Protein AF-A0AA40HH35-F1 (afdb_monomer)

Organism: Cnephaeus nilssonii (NCBI:txid3371016)

Sequence (218 aa):
MNNSLEYLAYPVIVSNHRQSTDFRKKLDFGHYISHKNRIQIVKPAVDTKPPVAHTNHILKLGKLQGEQKRINKIEYENKQLCQKIANAHRGPAKVDCWNEYFSKSLNRETRNRDLVRITMENQGILKRLDDRKPNYDRRLSEMDWQARGDSGMFLRVHRVCLCSEQSQIQDVISEIQQSIFSPKMNRLLTTEQRQEKALGFLSRLESPDMPTWLNAQS

Solvent-accessible surface area (backbone atoms only — not comparable to full-atom values): 13698 Å² total; per-residue (Å²): 135,89,77,88,78,78,77,81,77,72,81,80,83,69,83,59,86,84,70,73,50,71,67,57,54,54,52,53,48,52,51,51,52,52,51,51,52,47,60,72,68,55,75,71,95,63,88,80,69,78,77,85,82,55,61,70,77,76,46,56,60,70,57,55,52,50,50,50,54,53,50,54,50,51,52,51,52,49,53,55,49,52,51,52,51,52,48,60,71,70,42,79,88,75,77,71,84,75,68,80,72,73,80,83,55,89,61,52,62,60,52,50,53,51,52,53,51,53,50,54,52,51,52,53,50,51,50,56,56,68,72,51,71,74,95,59,62,65,67,59,50,54,48,52,61,60,71,67,52,95,88,58,88,72,51,63,66,53,50,58,49,52,54,52,48,53,50,50,49,52,50,50,51,51,51,50,48,48,65,69,58,32,71,70,51,59,50,51,57,55,51,49,57,51,48,53,52,50,51,58,51,50,62,66,73,70,56,95,77,76,82,92,79,85,89,78,89,134

Foldseek 3Di:
DDDDPPPPPDDPPDPPPPDDDVVNVVVVVVVVVVVVVCVVPDDDPDPPDDPDDDPCVVDVPVVVVVVVVVVVVVVVVVVVVVVVVVCCVPDDPPDVVPPPPPPPDVCPVVVVVVVVVVVVVVVVVVVVVVPDDDPDDPVVVVVVVVVVDDDPPPCVVVVVV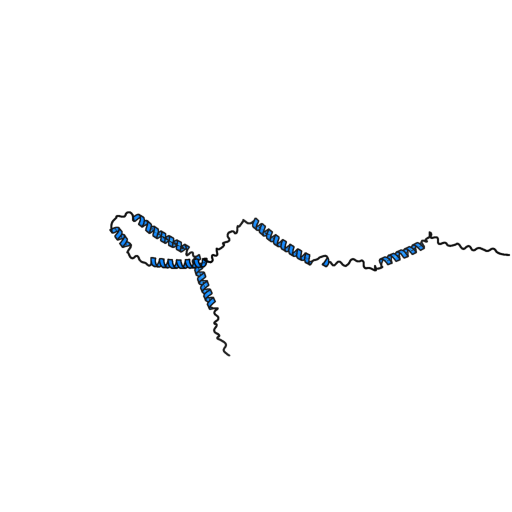VVVVVVVVVVVVVVVVCVVPPVVVVVVVVVVVVVVVVVVVVVVVPDPDDDPDDDDDD

pLDDT: mean 70.51, std 17.3, range [40.94, 98.38]

Structure (mmCIF, N/CA/C/O backbone):
data_AF-A0AA40HH35-F1
#
_entry.id   AF-A0AA40HH35-F1
#
loop_
_atom_site.group_PDB
_atom_site.id
_atom_site.type_symbol
_atom_site.label_atom_id
_atom_site.label_alt_id
_atom_site.label_comp_id
_atom_site.label_asym_id
_atom_site.label_entity_id
_atom_site.label_seq_id
_atom_site.pdbx_PDB_ins_code
_atom_site.Cartn_x
_atom_site.Cartn_y
_atom_site.Cartn_z
_atom_site.occupancy
_atom_site.B_iso_or_equiv
_atom_site.auth_seq_id
_atom_site.auth_comp_id
_atom_site.auth_asym_id
_atom_site.auth_atom_id
_atom_site.pdbx_PDB_model_num
ATOM 1 N N . MET A 1 1 ? -84.893 -13.821 117.272 1.00 45.31 1 MET A N 1
ATOM 2 C CA . MET A 1 1 ? -83.731 -14.647 116.894 1.00 45.31 1 MET A CA 1
ATOM 3 C C . MET A 1 1 ? -83.696 -14.735 115.379 1.00 45.31 1 MET A C 1
ATOM 5 O O . MET A 1 1 ? -84.696 -15.168 114.828 1.00 45.31 1 MET A O 1
ATOM 9 N N . ASN A 1 2 ? -82.555 -14.355 114.786 1.00 48.22 2 ASN A N 1
ATOM 10 C CA . ASN A 1 2 ? -82.003 -14.885 113.524 1.00 48.22 2 ASN A CA 1
ATOM 11 C C . ASN A 1 2 ? -82.726 -14.438 112.230 1.00 48.22 2 ASN A C 1
ATOM 13 O O . ASN A 1 2 ? -83.932 -14.579 112.131 1.00 48.22 2 ASN A O 1
ATOM 17 N N . ASN A 1 3 ? -82.122 -13.937 111.150 1.00 50.91 3 ASN A N 1
ATOM 18 C CA . ASN A 1 3 ? -80.745 -13.681 110.719 1.00 50.91 3 ASN A CA 1
ATOM 19 C C . ASN A 1 3 ? -80.866 -12.667 109.556 1.00 50.91 3 ASN A C 1
ATOM 21 O O . ASN A 1 3 ? -81.438 -13.028 108.527 1.00 50.91 3 ASN A O 1
ATOM 25 N N . SER A 1 4 ? -80.362 -11.429 109.662 1.00 51.34 4 SER A N 1
ATOM 26 C CA . SER A 1 4 ? -80.225 -10.569 108.473 1.00 51.34 4 SER A CA 1
ATOM 27 C C . SER A 1 4 ? -78.929 -10.954 107.766 1.00 51.34 4 SER A C 1
ATOM 29 O O . SER A 1 4 ? -77.850 -10.476 108.107 1.00 51.34 4 SER A O 1
ATOM 31 N N . LEU A 1 5 ? -79.032 -11.905 106.842 1.00 59.59 5 LEU A N 1
ATOM 32 C CA . LEU A 1 5 ? -77.920 -12.337 106.007 1.00 59.59 5 LEU A CA 1
ATOM 33 C C . LEU A 1 5 ? -77.575 -11.181 105.057 1.00 59.59 5 LEU A C 1
ATOM 35 O O . LEU A 1 5 ? -78.213 -10.992 104.024 1.00 59.59 5 LEU A O 1
ATOM 39 N N . GLU A 1 6 ? -76.627 -10.350 105.479 1.00 56.06 6 GLU A N 1
ATOM 40 C CA . GLU A 1 6 ? -76.135 -9.199 104.733 1.00 56.06 6 GLU A CA 1
ATOM 41 C C . GLU A 1 6 ? -75.356 -9.726 103.520 1.00 56.06 6 GLU A C 1
ATOM 43 O O . GLU A 1 6 ? -74.215 -10.179 103.611 1.00 56.06 6 GLU A O 1
ATOM 48 N N . TYR A 1 7 ? -76.038 -9.786 102.378 1.00 56.22 7 TYR A N 1
ATOM 49 C CA . TYR A 1 7 ? -75.479 -10.279 101.128 1.00 56.22 7 TYR A CA 1
ATOM 50 C C . TYR A 1 7 ? -74.488 -9.233 100.602 1.00 56.22 7 TYR A C 1
ATOM 52 O O . TYR A 1 7 ? -74.878 -8.268 99.943 1.00 56.22 7 TYR A O 1
ATOM 60 N N . LEU A 1 8 ? -73.200 -9.400 100.914 1.00 65.25 8 LEU A N 1
ATOM 61 C CA . LEU A 1 8 ? -72.118 -8.609 100.327 1.00 65.25 8 LEU A CA 1
ATOM 62 C C . LEU A 1 8 ? -71.990 -8.972 98.841 1.00 65.25 8 LEU A C 1
ATOM 64 O O . LEU A 1 8 ? -71.199 -9.826 98.439 1.00 65.25 8 LEU A O 1
ATOM 68 N N . ALA A 1 9 ? -72.816 -8.337 98.012 1.00 59.09 9 ALA A N 1
ATOM 69 C CA . ALA A 1 9 ? -72.694 -8.393 96.566 1.00 59.09 9 ALA A CA 1
ATOM 70 C C . ALA A 1 9 ? -71.458 -7.584 96.150 1.00 59.09 9 ALA A C 1
ATOM 72 O O . ALA A 1 9 ? -71.515 -6.367 95.980 1.00 59.09 9 ALA A O 1
ATOM 73 N N . TYR A 1 10 ? -70.322 -8.263 95.996 1.00 60.81 10 TYR A N 1
ATOM 74 C CA . TYR A 1 10 ? -69.158 -7.659 95.359 1.00 60.81 10 TYR A CA 1
ATOM 75 C C . TYR A 1 10 ? -69.476 -7.411 93.879 1.00 60.81 10 TYR A C 1
ATOM 77 O O . TYR A 1 10 ? -69.943 -8.330 93.196 1.00 60.81 10 TYR A O 1
ATOM 85 N N . PRO A 1 11 ? -69.248 -6.195 93.353 1.00 68.50 11 PRO A N 1
ATOM 86 C CA . PRO A 1 11 ? -69.495 -5.919 91.948 1.00 68.50 11 PRO A CA 1
ATOM 87 C C . PRO A 1 11 ? -68.604 -6.823 91.093 1.00 68.50 11 PRO A C 1
ATOM 89 O O . PRO A 1 11 ? -67.382 -6.845 91.252 1.00 68.50 11 PRO A O 1
ATOM 92 N N . VAL A 1 12 ? -69.215 -7.571 90.173 1.00 63.69 12 VAL A N 1
ATOM 93 C CA . VAL A 1 12 ? -68.483 -8.357 89.179 1.00 63.69 12 VAL A CA 1
ATOM 94 C C . VAL A 1 12 ? -67.745 -7.369 88.279 1.00 63.69 12 VAL A C 1
ATOM 96 O O . VAL A 1 12 ? -68.345 -6.716 87.425 1.00 63.69 12 VAL A O 1
ATOM 99 N N . ILE A 1 13 ? -66.432 -7.238 88.476 1.00 65.31 13 ILE A N 1
ATOM 100 C CA . ILE A 1 13 ? -65.568 -6.471 87.578 1.00 65.31 13 ILE A CA 1
ATOM 101 C C . ILE A 1 13 ? -65.407 -7.293 86.298 1.00 65.31 13 ILE A C 1
ATOM 103 O O . ILE A 1 13 ? -64.451 -8.047 86.127 1.00 65.31 13 ILE A O 1
ATOM 107 N N . VAL A 1 14 ? -66.372 -7.172 85.387 1.00 64.38 14 VAL A N 1
ATOM 108 C CA . VAL A 1 14 ? -66.217 -7.677 84.023 1.00 64.38 14 VAL A CA 1
ATOM 109 C C . VAL A 1 14 ? -65.277 -6.721 83.300 1.00 64.38 14 VAL A C 1
ATOM 111 O O . VAL A 1 14 ? -65.509 -5.510 83.268 1.00 64.38 14 VAL A O 1
ATOM 114 N N . SER A 1 15 ? -64.196 -7.247 82.729 1.00 61.06 15 SER A N 1
ATOM 115 C CA . SER A 1 15 ? -63.248 -6.465 81.939 1.00 61.06 15 SER A CA 1
ATOM 116 C C . SER A 1 15 ? -63.981 -5.824 80.755 1.00 61.06 15 SER A C 1
ATOM 118 O O . SER A 1 15 ? -64.278 -6.479 79.757 1.00 61.06 15 SER A O 1
ATOM 120 N N . ASN A 1 16 ? -64.310 -4.536 80.860 1.00 61.59 16 ASN A N 1
ATOM 121 C CA . ASN A 1 16 ? -64.980 -3.796 79.798 1.00 61.59 16 ASN A CA 1
ATOM 122 C C . ASN A 1 16 ? -63.986 -3.588 78.643 1.00 61.59 16 ASN A C 1
ATOM 124 O O . ASN A 1 16 ? -63.200 -2.644 78.660 1.00 61.59 16 ASN A O 1
ATOM 128 N N . HIS A 1 17 ? -64.010 -4.461 77.627 1.00 59.38 17 HIS A N 1
ATOM 129 C CA . HIS A 1 17 ? -63.061 -4.424 76.497 1.00 59.38 17 HIS A CA 1
ATOM 130 C C . HIS A 1 17 ? -63.039 -3.085 75.723 1.00 59.38 17 HIS A C 1
ATOM 132 O O . HIS A 1 17 ? -62.116 -2.834 74.955 1.00 59.38 17 HIS A O 1
ATOM 138 N N . ARG A 1 18 ? -64.041 -2.212 75.927 1.00 57.62 18 ARG A N 1
ATOM 139 C CA . ARG A 1 18 ? -64.137 -0.881 75.302 1.00 57.62 18 ARG A CA 1
ATOM 140 C C . ARG A 1 18 ? -63.433 0.231 76.076 1.00 57.62 18 ARG A C 1
ATOM 142 O O . ARG A 1 18 ? -63.233 1.304 75.519 1.00 57.62 18 ARG A O 1
ATOM 149 N N . GLN A 1 19 ? -63.048 0.005 77.331 1.00 62.31 19 GLN A N 1
ATOM 150 C CA . GLN A 1 19 ? -62.365 1.007 78.151 1.00 62.31 19 GLN A CA 1
ATOM 151 C C . GLN A 1 19 ? -60.870 0.686 78.234 1.00 62.31 19 GLN A C 1
ATOM 153 O O . GLN A 1 19 ? -60.338 0.330 79.283 1.00 62.31 19 GLN A O 1
ATOM 158 N N . SER A 1 20 ? -60.171 0.799 77.102 1.00 63.12 20 SER A N 1
ATOM 159 C CA . SER A 1 20 ? -58.709 0.827 77.134 1.00 63.12 20 SER A CA 1
ATOM 160 C C . SER A 1 20 ? -58.270 2.152 77.748 1.00 63.12 20 SER A C 1
ATOM 162 O O . SER A 1 20 ? -58.424 3.207 77.128 1.00 63.12 20 SER A O 1
ATOM 164 N N . THR A 1 21 ? -57.713 2.098 78.956 1.00 74.00 21 THR A N 1
ATOM 165 C CA . THR A 1 21 ? -57.166 3.277 79.632 1.00 74.00 21 THR A CA 1
ATOM 166 C C . THR A 1 21 ? -56.036 3.884 78.799 1.00 74.00 21 THR A C 1
ATOM 168 O O . THR A 1 21 ? -55.294 3.171 78.116 1.00 74.00 21 THR A O 1
ATOM 171 N N . ASP A 1 22 ? -55.867 5.205 78.850 1.00 75.94 22 ASP A N 1
ATOM 172 C CA . ASP A 1 22 ? -54.774 5.870 78.125 1.00 75.94 22 ASP A CA 1
ATOM 173 C C . ASP A 1 22 ? -53.391 5.393 78.587 1.00 75.94 22 ASP A C 1
ATOM 175 O O . ASP A 1 22 ? -52.432 5.403 77.818 1.00 75.94 22 ASP A O 1
ATOM 179 N N . PHE A 1 23 ? -53.293 4.889 79.819 1.00 76.94 23 PHE A N 1
ATOM 180 C CA . PHE A 1 23 ? -52.101 4.217 80.324 1.00 76.94 23 PHE A CA 1
ATOM 181 C C . PHE A 1 23 ? -51.776 2.934 79.542 1.00 76.94 23 PHE A C 1
ATOM 183 O O . PHE A 1 23 ? -50.633 2.747 79.126 1.00 76.94 23 PHE A O 1
ATOM 190 N N . ARG A 1 24 ? -52.780 2.087 79.266 1.00 78.62 24 ARG A N 1
ATOM 191 C CA . ARG A 1 24 ? -52.621 0.872 78.448 1.00 78.62 24 ARG A CA 1
ATOM 192 C C . ARG A 1 24 ? -52.124 1.224 77.044 1.00 78.62 24 ARG A C 1
ATOM 194 O O . ARG A 1 24 ? -51.137 0.659 76.593 1.00 78.62 24 ARG A O 1
ATOM 201 N N . LYS A 1 25 ? -52.714 2.253 76.421 1.00 81.56 25 LYS A N 1
ATOM 202 C CA . LYS A 1 25 ? -52.300 2.744 75.094 1.00 81.56 25 LYS A CA 1
ATOM 203 C C . LYS A 1 25 ? -50.843 3.217 75.072 1.00 81.56 25 LYS A C 1
ATOM 205 O O . LYS A 1 25 ? -50.123 2.929 74.121 1.00 81.56 25 LYS A O 1
ATOM 210 N N . LYS A 1 26 ? -50.390 3.927 76.116 1.00 84.56 26 LYS A N 1
ATOM 211 C CA . LYS A 1 26 ? -48.990 4.374 76.245 1.00 84.56 26 LYS A CA 1
ATOM 212 C C . LYS A 1 26 ? -48.019 3.197 76.386 1.00 84.56 26 LYS A C 1
ATOM 214 O O . LYS A 1 26 ? -46.955 3.221 75.769 1.00 84.56 26 LYS A O 1
ATOM 219 N N . LEU A 1 27 ? -48.386 2.167 77.151 1.00 85.56 27 LEU A N 1
ATOM 220 C CA . LEU A 1 27 ? -47.590 0.941 77.273 1.00 85.56 27 LEU A CA 1
ATOM 221 C C . LEU A 1 27 ? -47.528 0.165 75.954 1.00 85.56 27 LEU A C 1
ATOM 223 O O . LEU A 1 27 ? -46.446 -0.254 75.541 1.00 85.56 27 LEU A O 1
ATOM 227 N N . ASP A 1 28 ? -48.662 0.003 75.275 1.00 87.25 28 ASP A N 1
ATOM 228 C CA . ASP A 1 28 ? -48.736 -0.682 73.982 1.00 87.25 28 ASP A CA 1
ATOM 229 C C . ASP A 1 28 ? -47.911 0.062 72.922 1.00 87.25 28 ASP A C 1
ATOM 231 O O . ASP A 1 28 ? -47.180 -0.557 72.146 1.00 87.25 28 ASP A O 1
ATOM 235 N N . PHE A 1 29 ? -47.932 1.398 72.948 1.00 88.75 29 PHE A N 1
ATOM 236 C CA . PHE A 1 29 ? -47.084 2.228 72.096 1.00 88.75 29 PHE A CA 1
ATOM 237 C C . PHE A 1 29 ? -45.590 2.017 72.386 1.00 88.75 29 PHE A C 1
ATOM 239 O O . PHE A 1 29 ? -44.808 1.836 71.456 1.00 88.75 29 PHE A O 1
ATOM 246 N N . GLY A 1 30 ? -45.180 1.964 73.658 1.00 90.56 30 GLY A N 1
ATOM 247 C CA . GLY A 1 30 ? -43.791 1.669 74.033 1.00 90.56 30 GLY A CA 1
ATOM 248 C C . GLY A 1 30 ? -43.316 0.293 73.549 1.00 90.56 30 GLY A C 1
ATOM 249 O O . GLY A 1 30 ? -42.210 0.167 73.006 1.00 90.56 30 GLY A O 1
ATOM 250 N N . HIS A 1 31 ? -44.168 -0.730 73.671 1.00 92.81 31 HIS A N 1
ATOM 251 C CA . HIS A 1 31 ? -43.897 -2.067 73.134 1.00 92.81 31 HIS A CA 1
ATOM 252 C C . HIS A 1 31 ? -43.800 -2.062 71.609 1.00 92.81 31 HIS A C 1
ATOM 254 O O . HIS A 1 31 ? -42.878 -2.665 71.059 1.00 92.81 31 HIS A O 1
ATOM 260 N N . TYR A 1 32 ? -44.694 -1.345 70.927 1.00 92.25 32 TYR A N 1
ATOM 261 C CA . TYR A 1 32 ? -44.667 -1.192 69.475 1.00 92.25 32 TYR A CA 1
ATOM 262 C C . TYR A 1 32 ? -43.368 -0.539 68.986 1.00 92.25 32 TYR A C 1
ATOM 264 O O . TYR A 1 32 ? -42.722 -1.061 68.075 1.00 92.25 32 TYR A O 1
ATOM 272 N N . ILE A 1 33 ? -42.936 0.556 69.621 1.00 93.44 33 ILE A N 1
ATOM 273 C CA . ILE A 1 33 ? -41.679 1.236 69.277 1.00 93.44 33 ILE A CA 1
ATOM 274 C C . ILE A 1 33 ? -40.479 0.314 69.516 1.00 93.44 33 ILE A C 1
ATOM 276 O O . ILE A 1 33 ? -39.621 0.174 68.645 1.00 93.44 33 ILE A O 1
ATOM 280 N N . SER A 1 34 ? -40.444 -0.381 70.654 1.00 93.00 34 SER A N 1
ATOM 281 C CA . SER A 1 34 ? -39.358 -1.313 70.984 1.00 93.00 34 SER A CA 1
ATOM 282 C C . SER A 1 34 ? -39.296 -2.489 70.007 1.00 93.00 34 SER A C 1
ATOM 284 O O . SER A 1 34 ? -38.220 -2.866 69.547 1.00 93.00 34 SER A O 1
ATOM 286 N N . HIS A 1 35 ? -40.448 -3.047 69.641 1.00 93.81 35 HIS A N 1
ATOM 287 C CA . HIS A 1 35 ? -40.558 -4.110 68.648 1.00 93.81 35 HIS A CA 1
ATOM 288 C C . HIS A 1 35 ? -40.076 -3.647 67.268 1.00 93.81 35 HIS A C 1
ATOM 290 O O . HIS A 1 35 ? -39.267 -4.329 66.640 1.00 93.81 35 HIS A O 1
ATOM 296 N N . LYS A 1 36 ? -40.492 -2.453 66.830 1.00 94.50 36 LYS A N 1
ATOM 297 C CA . LYS A 1 36 ? -40.036 -1.856 65.569 1.00 94.50 36 LYS A CA 1
ATOM 298 C C . LYS A 1 36 ? -38.518 -1.653 65.553 1.00 94.50 36 LYS A C 1
ATOM 300 O O . LYS A 1 36 ? -37.874 -2.004 64.568 1.00 94.50 36 LYS A O 1
ATOM 305 N N . ASN A 1 37 ? -37.943 -1.166 66.653 1.00 94.19 37 ASN A N 1
ATOM 306 C CA . ASN A 1 37 ? -36.494 -1.005 66.788 1.00 94.19 37 ASN A CA 1
ATOM 307 C C . ASN A 1 37 ? -35.768 -2.356 66.707 1.00 94.19 37 ASN A C 1
ATOM 309 O O . ASN A 1 37 ? -34.755 -2.474 66.024 1.00 94.19 37 ASN A O 1
ATOM 313 N N . ARG A 1 38 ? -36.310 -3.406 67.338 1.00 92.19 38 ARG A N 1
ATOM 314 C CA . ARG A 1 38 ? -35.746 -4.762 67.247 1.00 92.19 38 ARG A CA 1
ATOM 315 C C . ARG A 1 38 ? -35.800 -5.309 65.823 1.00 92.19 38 ARG A C 1
ATOM 317 O O . ARG A 1 38 ? -34.804 -5.863 65.379 1.00 92.19 38 ARG A O 1
ATOM 324 N N . ILE A 1 39 ? -36.901 -5.107 65.096 1.00 88.88 39 ILE A N 1
ATOM 325 C CA . ILE A 1 39 ? -37.009 -5.512 63.684 1.00 88.88 39 ILE A CA 1
ATOM 326 C C . ILE A 1 39 ? -35.945 -4.821 62.825 1.00 88.88 39 ILE A C 1
ATOM 328 O O . ILE A 1 39 ? -35.348 -5.466 61.972 1.00 88.88 39 ILE A O 1
ATOM 332 N N . GLN A 1 40 ? -35.686 -3.531 63.051 1.00 86.94 40 GLN A N 1
ATOM 333 C CA . GLN A 1 40 ? -34.691 -2.780 62.277 1.00 86.94 40 GLN A CA 1
ATOM 334 C C . GLN A 1 40 ? -33.244 -3.207 62.562 1.00 86.94 40 GLN A C 1
ATOM 336 O O . GLN A 1 40 ? -32.395 -3.107 61.681 1.00 86.94 40 GLN A O 1
ATOM 341 N N . ILE A 1 41 ? -32.956 -3.658 63.786 1.00 90.50 41 ILE A N 1
ATOM 342 C CA . ILE A 1 41 ? -31.603 -4.049 64.214 1.00 90.50 41 ILE A CA 1
ATOM 343 C C . ILE A 1 41 ? -31.313 -5.523 63.901 1.00 90.50 41 ILE A C 1
ATOM 345 O O . ILE A 1 41 ? -30.158 -5.897 63.677 1.00 90.50 41 ILE A O 1
ATOM 349 N N . VAL A 1 42 ? -32.342 -6.375 63.898 1.00 89.50 42 VAL A N 1
ATOM 350 C CA . VAL A 1 42 ? -32.197 -7.800 63.594 1.00 89.50 42 VAL A CA 1
ATOM 351 C C 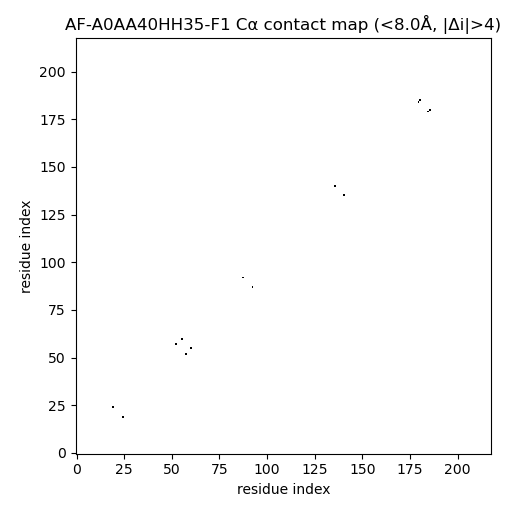. VAL A 1 42 ? -31.650 -7.970 62.179 1.00 89.50 42 VAL A C 1
ATOM 353 O O . VAL A 1 42 ? -32.232 -7.521 61.195 1.00 89.50 42 VAL A O 1
ATOM 356 N N . LYS A 1 43 ? -30.510 -8.656 62.080 1.00 83.19 43 LYS A N 1
ATOM 357 C CA . LYS A 1 43 ? -29.945 -9.065 60.796 1.00 83.19 43 LYS A CA 1
ATOM 358 C C . LYS A 1 43 ? -30.796 -10.205 60.222 1.00 83.19 43 LYS A C 1
ATOM 360 O O . LYS A 1 43 ? -31.165 -11.105 60.981 1.00 83.19 43 LYS A O 1
ATOM 365 N N . PRO A 1 44 ? -31.104 -10.197 58.916 1.00 84.50 44 PRO A N 1
ATOM 366 C CA . PRO A 1 44 ? -31.827 -11.297 58.294 1.00 84.50 44 PRO A CA 1
ATOM 367 C C . PRO A 1 44 ? -31.009 -12.591 58.402 1.00 84.50 44 PRO A C 1
ATOM 369 O O . PRO A 1 44 ? -29.786 -12.571 58.279 1.00 84.50 44 PRO A O 1
ATOM 372 N N . ALA A 1 45 ? -31.690 -13.717 58.636 1.00 86.56 45 ALA A N 1
ATOM 373 C CA . ALA A 1 45 ? -31.049 -15.030 58.758 1.00 86.56 45 ALA A CA 1
ATOM 374 C C . ALA A 1 45 ? -30.453 -15.528 57.429 1.00 86.56 45 ALA A C 1
ATOM 376 O O . ALA A 1 45 ? -29.520 -16.325 57.428 1.00 86.56 45 ALA A O 1
ATOM 377 N N . VAL A 1 46 ? -30.990 -15.043 56.306 1.00 88.75 46 VAL A N 1
ATOM 378 C CA . VAL A 1 46 ? -30.517 -15.339 54.953 1.00 88.75 46 VAL A CA 1
ATOM 379 C C . VAL A 1 46 ? -29.961 -14.057 54.356 1.00 88.75 46 VAL A C 1
ATOM 381 O O . VAL A 1 46 ? -30.623 -13.018 54.383 1.00 88.75 46 VAL A O 1
ATOM 384 N N . ASP A 1 47 ? -28.748 -14.123 53.815 1.00 84.31 47 ASP A N 1
ATOM 385 C CA . ASP A 1 47 ? -28.195 -13.019 53.043 1.00 84.31 47 ASP A CA 1
ATOM 386 C C . ASP A 1 47 ? -28.946 -12.909 51.711 1.00 84.31 47 ASP A C 1
ATOM 388 O O . ASP A 1 47 ? -28.824 -13.764 50.838 1.00 84.31 47 ASP A O 1
ATOM 392 N N . THR A 1 48 ? -29.764 -11.868 51.573 1.00 85.56 48 THR A N 1
ATOM 393 C CA . THR A 1 48 ? -30.479 -11.544 50.331 1.00 85.56 48 THR A CA 1
ATOM 394 C C . THR A 1 48 ? -29.768 -10.460 49.526 1.00 85.56 48 THR A C 1
ATOM 396 O O . THR A 1 48 ? -30.373 -9.859 48.634 1.00 85.56 48 THR A O 1
ATOM 399 N N . LYS A 1 49 ? -28.512 -10.131 49.854 1.00 85.25 49 LYS A N 1
ATOM 400 C CA . LYS A 1 49 ? -27.760 -9.143 49.083 1.00 85.25 49 LYS A CA 1
ATOM 401 C C . LYS A 1 49 ? -27.450 -9.695 47.694 1.00 85.25 49 LYS A C 1
ATOM 403 O O . LYS A 1 49 ? -27.150 -10.880 47.549 1.00 85.25 49 LYS A O 1
ATOM 408 N N . PRO A 1 50 ? -27.492 -8.840 46.661 1.00 82.44 50 PRO A N 1
ATOM 409 C CA . PRO A 1 50 ? -27.023 -9.246 45.352 1.00 82.44 50 PRO A CA 1
ATOM 410 C C . PRO A 1 50 ? -25.534 -9.627 45.440 1.00 82.44 50 PRO A C 1
ATOM 412 O O . PRO A 1 50 ? -24.777 -8.967 46.163 1.00 82.44 50 PRO A O 1
ATOM 415 N N . PRO A 1 51 ? -25.096 -10.669 44.713 1.00 84.81 51 PRO A N 1
ATOM 416 C CA . PRO A 1 51 ? -23.687 -11.025 44.654 1.00 84.81 51 PRO A CA 1
ATOM 417 C C . PRO A 1 51 ? -22.861 -9.851 44.113 1.00 84.81 51 PRO A C 1
ATOM 419 O O . PRO A 1 51 ? -23.333 -9.062 43.289 1.00 84.81 51 PRO A O 1
ATOM 422 N N . VAL A 1 52 ? -21.615 -9.735 44.582 1.00 83.81 52 VAL A N 1
ATOM 423 C CA . VAL A 1 52 ? -20.708 -8.653 44.182 1.00 83.81 52 VAL A CA 1
ATOM 424 C C . VAL A 1 52 ? -20.488 -8.703 42.672 1.00 83.81 52 VAL A C 1
ATOM 426 O O . VAL A 1 52 ? -19.962 -9.671 42.126 1.00 83.81 52 VAL A O 1
ATOM 429 N N . ALA A 1 53 ? -20.885 -7.632 41.990 1.00 80.00 53 ALA A N 1
ATOM 430 C CA . ALA A 1 53 ? -20.688 -7.487 40.560 1.00 80.00 53 ALA A CA 1
ATOM 431 C C . ALA A 1 53 ? -19.191 -7.330 40.249 1.00 80.00 53 ALA A C 1
ATOM 433 O O . ALA A 1 53 ? -18.594 -6.276 40.476 1.00 80.00 53 ALA A O 1
ATOM 434 N N . HIS A 1 54 ? -18.571 -8.378 39.710 1.00 81.00 54 HIS A N 1
ATOM 435 C CA . HIS A 1 54 ? -17.190 -8.307 39.246 1.00 81.00 54 HIS A CA 1
ATOM 436 C C . HIS A 1 54 ? -17.123 -7.539 37.921 1.00 81.00 54 HIS A C 1
ATOM 438 O O . HIS A 1 54 ? -17.468 -8.059 36.857 1.00 81.00 54 HIS A O 1
ATOM 444 N N . THR A 1 55 ? -16.634 -6.300 37.972 1.00 77.75 55 THR A N 1
ATOM 445 C CA . THR A 1 55 ? -16.488 -5.403 36.811 1.00 77.75 55 THR A CA 1
ATOM 446 C C . THR A 1 55 ? -15.732 -6.051 35.653 1.00 77.75 55 THR A C 1
ATOM 448 O O . THR A 1 55 ? -16.132 -5.889 34.509 1.00 77.75 55 THR A O 1
ATOM 451 N N . ASN A 1 56 ? -14.712 -6.864 35.936 1.00 75.25 56 ASN A N 1
ATOM 452 C CA . ASN A 1 56 ? -13.913 -7.574 34.927 1.00 75.25 56 ASN A CA 1
ATOM 453 C C . ASN A 1 56 ? -14.699 -8.657 34.157 1.00 75.25 56 ASN A C 1
ATOM 455 O O . ASN A 1 56 ? -14.316 -9.024 33.048 1.00 75.25 56 ASN A O 1
ATOM 459 N N . HIS A 1 57 ? -15.777 -9.197 34.740 1.00 72.75 57 HIS A N 1
ATOM 460 C CA . HIS A 1 57 ? -16.668 -10.148 34.059 1.00 72.75 57 HIS A CA 1
ATOM 461 C C . HIS A 1 57 ? -17.698 -9.427 33.184 1.00 72.75 57 HIS A C 1
ATOM 463 O O . HIS A 1 57 ? -18.060 -9.923 32.118 1.00 72.75 57 HIS A O 1
ATOM 469 N N . ILE A 1 58 ? -18.130 -8.245 33.623 1.00 78.88 58 ILE A N 1
ATOM 470 C CA . ILE A 1 58 ? -19.109 -7.401 32.932 1.00 78.88 58 ILE A CA 1
ATOM 471 C C . ILE A 1 58 ? -18.445 -6.658 31.763 1.00 78.88 58 ILE A C 1
ATOM 473 O O . ILE A 1 58 ? -18.983 -6.605 30.660 1.00 78.88 58 ILE A O 1
ATOM 477 N N . LEU A 1 59 ? -17.241 -6.130 31.982 1.00 80.81 59 LEU A N 1
ATOM 478 C CA . LEU A 1 59 ? -16.467 -5.347 31.026 1.00 80.81 59 LEU A CA 1
ATOM 479 C C . LEU A 1 59 ? -15.207 -6.115 30.630 1.00 80.81 59 LEU A C 1
ATOM 481 O O . LEU A 1 59 ? -14.201 -6.140 31.340 1.00 80.81 59 LEU A O 1
ATOM 485 N N . LYS A 1 60 ? -15.241 -6.722 29.441 1.00 84.06 60 LYS A N 1
ATOM 486 C CA . LYS A 1 60 ? -14.084 -7.413 28.852 1.00 84.06 60 LYS A CA 1
ATOM 487 C C . LYS A 1 60 ? -13.096 -6.397 28.269 1.00 84.06 60 LYS A C 1
ATOM 489 O O . LYS A 1 60 ? -12.991 -6.257 27.051 1.00 84.06 60 LYS A O 1
ATOM 494 N N . LEU A 1 61 ? -12.362 -5.705 29.141 1.00 85.06 61 LEU A N 1
ATOM 495 C CA . LEU A 1 61 ? -11.463 -4.597 28.788 1.00 85.06 61 LEU A CA 1
ATOM 496 C C . LEU A 1 61 ? -10.439 -4.963 27.699 1.00 85.06 61 LEU A C 1
ATOM 498 O O . LEU A 1 61 ? -10.227 -4.186 26.774 1.00 85.06 61 LEU A O 1
ATOM 502 N N . GLY A 1 62 ? -9.866 -6.171 27.746 1.00 86.75 62 GLY A N 1
ATOM 503 C CA . GLY A 1 62 ? -8.913 -6.632 26.729 1.00 86.75 62 GLY A CA 1
ATOM 504 C C . GLY A 1 62 ? -9.519 -6.760 25.326 1.00 86.75 62 GLY A C 1
ATOM 505 O O . GLY A 1 62 ? -8.850 -6.459 24.340 1.00 86.75 62 GLY A O 1
ATOM 506 N N . LYS A 1 63 ? -10.804 -7.135 25.225 1.00 89.25 63 LYS A N 1
ATOM 507 C CA . LYS A 1 63 ? -11.514 -7.168 23.937 1.00 89.25 63 LYS A CA 1
ATOM 508 C C . LYS A 1 63 ? -11.722 -5.756 23.405 1.00 89.25 63 LYS A C 1
ATOM 510 O O . LYS A 1 63 ? -11.362 -5.489 22.269 1.00 89.25 63 LYS A O 1
ATOM 515 N N . LEU A 1 64 ? -12.214 -4.846 24.249 1.00 90.38 64 LEU A N 1
ATOM 516 C CA . LEU A 1 64 ? -12.419 -3.441 23.881 1.00 90.38 64 LEU A CA 1
ATOM 517 C C . LEU A 1 64 ? -11.114 -2.774 23.428 1.00 90.38 64 LEU A C 1
ATOM 519 O O . LEU A 1 64 ? -11.086 -2.081 22.417 1.00 90.38 64 LEU A O 1
ATOM 523 N N . GLN A 1 65 ? -10.012 -3.038 24.128 1.00 93.00 65 GLN A N 1
ATOM 524 C CA . GLN A 1 65 ? -8.700 -2.519 23.755 1.00 93.00 65 GLN A CA 1
ATOM 525 C C . GLN A 1 65 ? -8.196 -3.105 22.425 1.00 93.00 65 GLN A C 1
ATOM 527 O O . GLN A 1 65 ? -7.569 -2.394 21.639 1.00 93.00 65 GLN A O 1
ATOM 532 N N . GLY A 1 66 ? -8.454 -4.391 22.166 1.00 95.25 66 GLY A N 1
ATOM 533 C CA . GLY A 1 66 ? -8.133 -5.041 20.894 1.00 95.25 66 GLY A CA 1
ATOM 534 C C . GLY A 1 66 ? -8.909 -4.439 19.722 1.00 95.25 66 GLY A C 1
ATOM 535 O O . GLY A 1 66 ? -8.301 -4.071 18.715 1.00 95.25 66 GLY A O 1
ATOM 536 N N . GLU A 1 67 ? -10.221 -4.264 19.886 1.00 95.25 67 GLU A N 1
ATOM 537 C CA . GLU A 1 67 ? -11.077 -3.612 18.889 1.00 95.25 67 GLU A CA 1
ATOM 538 C C . GLU A 1 67 ? -10.630 -2.169 18.632 1.00 95.25 67 GLU A C 1
ATOM 540 O O . GLU A 1 67 ? -10.456 -1.783 17.479 1.00 95.25 67 GLU A O 1
ATOM 545 N N . GLN A 1 68 ? -10.317 -1.399 19.680 1.00 96.12 68 GLN A N 1
ATOM 546 C CA . GLN A 1 68 ? -9.818 -0.031 19.519 1.00 96.12 68 GLN A CA 1
ATOM 547 C C . GLN A 1 68 ? -8.509 0.016 18.718 1.00 96.12 68 GLN A C 1
ATOM 549 O O . GLN A 1 68 ? -8.359 0.842 17.821 1.00 96.12 68 GLN A O 1
ATOM 554 N N . LYS A 1 69 ? -7.557 -0.887 18.994 1.00 97.38 69 LYS A N 1
ATOM 555 C CA . LYS A 1 69 ? -6.301 -0.975 18.224 1.00 97.38 69 LYS A CA 1
ATOM 556 C C . LYS A 1 69 ? -6.559 -1.313 16.755 1.00 97.38 69 LYS A C 1
ATOM 558 O O . LYS A 1 69 ? -5.903 -0.750 15.878 1.00 97.38 69 LYS A O 1
ATOM 563 N N . ARG A 1 70 ? -7.503 -2.218 16.485 1.00 97.88 70 ARG A N 1
ATOM 564 C CA . ARG A 1 70 ? -7.898 -2.596 15.124 1.00 97.88 70 ARG A CA 1
ATOM 565 C C . ARG A 1 70 ? -8.538 -1.422 14.384 1.00 97.88 70 ARG A C 1
ATOM 567 O O . ARG A 1 70 ? -8.143 -1.154 13.254 1.00 97.88 70 ARG A O 1
ATOM 574 N N . ILE A 1 71 ? -9.463 -0.710 15.027 1.00 98.00 71 ILE A N 1
ATOM 575 C CA . ILE A 1 71 ? -10.117 0.485 14.476 1.00 98.00 71 ILE A CA 1
ATOM 576 C C . ILE A 1 71 ? -9.074 1.558 14.161 1.00 98.00 71 ILE A C 1
ATOM 578 O O . ILE A 1 71 ? -9.003 2.008 13.024 1.00 98.00 71 ILE A O 1
ATOM 582 N N . ASN A 1 72 ? -8.184 1.875 15.105 1.00 97.94 72 ASN A N 1
ATOM 583 C CA . ASN A 1 72 ? -7.13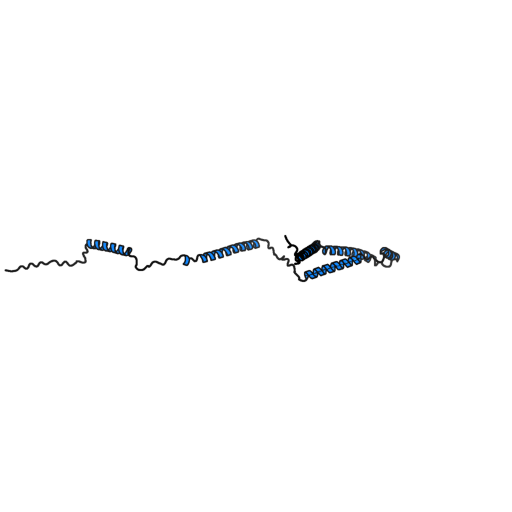3 2.876 14.897 1.00 97.94 72 ASN A CA 1
ATOM 584 C C . ASN A 1 72 ? -6.227 2.530 13.703 1.00 97.94 72 ASN A C 1
ATOM 586 O O . ASN A 1 72 ? -5.809 3.414 12.955 1.00 97.94 72 ASN A O 1
ATOM 590 N N . LYS A 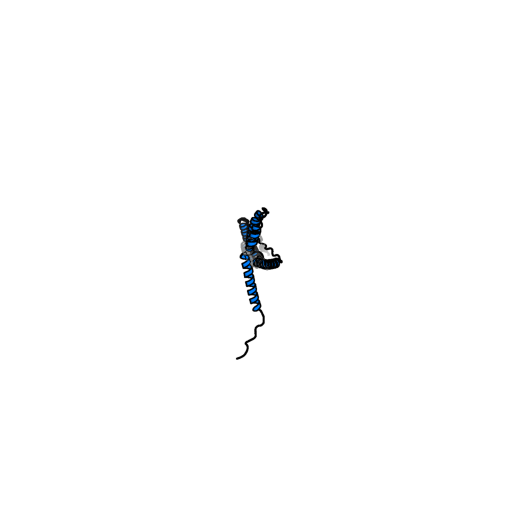1 73 ? -5.919 1.239 13.509 1.00 98.31 73 LYS A N 1
ATOM 591 C CA . LYS A 1 73 ? -5.145 0.773 12.352 1.00 98.31 73 LYS A CA 1
ATOM 592 C C . LYS A 1 73 ? -5.905 1.005 11.043 1.00 98.31 73 LYS A C 1
ATOM 594 O O . LYS A 1 73 ? -5.330 1.554 10.107 1.00 98.31 73 LYS A O 1
ATOM 599 N N . ILE A 1 74 ? -7.184 0.631 10.998 1.00 98.19 74 ILE A N 1
ATOM 600 C CA . ILE A 1 74 ? -8.047 0.830 9.826 1.00 98.19 74 ILE A CA 1
ATOM 601 C C . ILE A 1 74 ? -8.177 2.322 9.500 1.00 98.19 74 ILE A C 1
ATOM 603 O O . ILE A 1 74 ? -8.036 2.715 8.347 1.00 98.19 74 ILE A O 1
ATOM 607 N N . GLU A 1 75 ? -8.397 3.173 10.499 1.00 98.25 75 GLU A N 1
ATOM 608 C CA . GLU A 1 75 ? -8.508 4.622 10.310 1.00 98.25 75 GLU A CA 1
ATOM 609 C C . GLU A 1 75 ? -7.216 5.237 9.771 1.00 98.25 75 GLU A C 1
ATOM 611 O O . GLU A 1 75 ? -7.252 6.073 8.863 1.00 98.25 75 GLU A O 1
ATOM 616 N N . TYR A 1 76 ? -6.065 4.797 10.286 1.00 98.38 76 TYR A N 1
ATOM 617 C CA . TYR A 1 76 ? -4.769 5.224 9.776 1.00 98.38 76 TYR A CA 1
ATOM 618 C C . TYR A 1 76 ? -4.585 4.825 8.306 1.00 98.38 76 TYR A C 1
ATOM 620 O O . TYR A 1 76 ? -4.238 5.672 7.481 1.00 98.38 76 TYR A O 1
ATOM 628 N N . GLU A 1 77 ? -4.864 3.567 7.960 1.00 98.31 77 GLU A N 1
ATOM 629 C CA . GLU A 1 77 ? -4.772 3.059 6.586 1.00 98.31 77 GLU A CA 1
ATOM 630 C C . GLU A 1 77 ? -5.744 3.783 5.642 1.00 98.31 77 GLU A C 1
ATOM 632 O O . GLU A 1 77 ? -5.341 4.212 4.559 1.00 98.31 77 GLU A O 1
ATOM 637 N N . ASN A 1 78 ? -6.982 4.025 6.080 1.00 98.06 78 ASN A N 1
ATOM 638 C CA . ASN A 1 78 ? -7.980 4.786 5.330 1.00 98.06 78 ASN A CA 1
ATOM 639 C C . ASN A 1 78 ? -7.521 6.224 5.080 1.00 98.06 78 ASN A C 1
ATOM 641 O O . ASN A 1 78 ? -7.658 6.725 3.966 1.00 98.06 78 ASN A O 1
ATOM 645 N N . LYS A 1 79 ? -6.911 6.886 6.071 1.00 98.00 79 LYS A N 1
ATOM 646 C CA . LYS A 1 79 ? -6.346 8.231 5.891 1.00 98.00 79 LYS A CA 1
ATOM 647 C C . LYS A 1 79 ? -5.232 8.237 4.842 1.00 98.00 79 LYS A C 1
ATOM 649 O O . LYS A 1 79 ? -5.213 9.119 3.982 1.00 98.00 79 LYS A O 1
ATOM 654 N N . GLN A 1 80 ? -4.331 7.251 4.880 1.00 97.50 80 GLN A N 1
ATOM 655 C CA . GLN A 1 80 ? -3.273 7.112 3.873 1.00 97.50 80 GLN A CA 1
ATOM 656 C C . GLN A 1 80 ? -3.849 6.845 2.478 1.00 97.50 80 GLN A C 1
ATOM 658 O O . GLN A 1 80 ? -3.389 7.427 1.494 1.00 97.50 80 GLN A O 1
ATOM 663 N N . LEU A 1 81 ? -4.871 5.994 2.381 1.00 97.81 81 LEU A N 1
ATOM 664 C CA . LEU A 1 81 ? -5.543 5.682 1.124 1.00 97.81 81 LEU A CA 1
ATOM 665 C C . LEU A 1 81 ? -6.246 6.914 0.545 1.00 97.81 81 LEU A C 1
ATOM 667 O O . LEU A 1 81 ? -6.026 7.242 -0.617 1.00 97.81 81 LEU A O 1
ATOM 671 N N . CYS A 1 82 ? -7.014 7.641 1.357 1.00 96.62 82 CYS A N 1
ATOM 672 C CA . CYS A 1 82 ? -7.660 8.887 0.951 1.00 96.62 82 CYS A CA 1
ATOM 673 C C . CYS A 1 82 ? -6.639 9.919 0.465 1.00 96.62 82 CYS A C 1
ATOM 675 O O . CYS A 1 82 ? -6.875 10.574 -0.548 1.00 96.62 82 CYS A O 1
ATOM 677 N N . GLN A 1 83 ? -5.482 10.032 1.126 1.00 95.06 83 GLN A N 1
ATOM 678 C CA . GLN A 1 83 ? -4.408 10.907 0.660 1.00 95.06 83 GLN A CA 1
ATOM 679 C C . GLN A 1 83 ? -3.877 10.471 -0.712 1.00 95.06 83 GLN A C 1
ATOM 681 O O . GLN A 1 83 ? -3.708 11.313 -1.591 1.00 95.06 83 GLN A O 1
ATOM 686 N N . LYS A 1 84 ? -3.646 9.168 -0.927 1.00 93.62 84 LYS A N 1
ATOM 687 C CA . LYS A 1 84 ? -3.201 8.626 -2.225 1.00 93.62 84 LYS A CA 1
ATOM 688 C C . LYS A 1 84 ? -4.228 8.868 -3.330 1.00 93.62 84 LYS A C 1
ATOM 690 O O . LYS A 1 84 ? -3.847 9.320 -4.404 1.00 93.62 84 LYS A O 1
ATOM 695 N N . ILE A 1 85 ? -5.509 8.627 -3.052 1.00 93.00 85 ILE A N 1
ATOM 696 C CA . ILE A 1 85 ? -6.619 8.890 -3.977 1.00 93.00 85 ILE A CA 1
ATOM 697 C C . ILE A 1 85 ? -6.666 10.380 -4.314 1.00 93.00 85 ILE A C 1
ATOM 699 O O . ILE A 1 85 ? -6.652 10.751 -5.482 1.00 93.00 85 ILE A O 1
ATOM 703 N N . ALA A 1 86 ? -6.632 11.254 -3.308 1.00 93.12 86 ALA A N 1
ATOM 704 C CA . ALA A 1 86 ? -6.665 12.695 -3.526 1.00 93.12 86 ALA A CA 1
ATOM 705 C C . ALA A 1 86 ? -5.439 13.198 -4.309 1.00 93.12 86 ALA A C 1
ATOM 707 O O . ALA A 1 86 ? -5.564 14.098 -5.134 1.00 93.12 86 ALA A O 1
ATOM 708 N N . ASN A 1 87 ? -4.262 12.610 -4.086 1.00 89.44 87 ASN A N 1
ATOM 709 C CA . ASN A 1 87 ? -3.059 12.910 -4.861 1.00 89.44 87 ASN A CA 1
ATOM 710 C C . ASN A 1 87 ? -3.192 12.439 -6.318 1.00 89.44 87 ASN A C 1
ATOM 712 O O . ASN A 1 87 ? -2.834 13.190 -7.221 1.00 89.44 87 ASN A O 1
ATOM 716 N N . ALA A 1 88 ? -3.739 11.242 -6.552 1.00 85.75 88 ALA A N 1
ATOM 717 C CA . ALA A 1 88 ? -3.996 10.716 -7.894 1.00 85.75 88 ALA A CA 1
ATOM 718 C C . ALA A 1 88 ? -5.042 11.546 -8.656 1.00 85.75 88 ALA A C 1
ATOM 720 O O . ALA A 1 88 ? -4.877 11.784 -9.845 1.00 85.75 88 ALA A O 1
ATOM 721 N N . HIS A 1 89 ? -6.078 12.035 -7.965 1.00 86.25 89 HIS A N 1
ATOM 722 C CA . HIS A 1 89 ? -7.089 12.921 -8.547 1.00 86.25 89 HIS A CA 1
ATOM 723 C C . HIS A 1 89 ? -6.564 14.331 -8.851 1.00 86.25 89 HIS A C 1
ATOM 725 O O . HIS A 1 89 ? -7.019 14.944 -9.812 1.00 86.25 89 HIS A O 1
ATOM 731 N N . ARG A 1 90 ? -5.661 14.879 -8.022 1.00 85.94 90 ARG A N 1
ATOM 732 C CA . ARG A 1 90 ? -5.107 16.234 -8.216 1.00 85.94 90 ARG A CA 1
ATOM 733 C C . ARG A 1 90 ? -3.954 16.283 -9.216 1.00 85.94 90 ARG A C 1
ATOM 735 O O . ARG A 1 90 ? -3.753 17.320 -9.840 1.00 85.94 90 ARG A O 1
ATOM 742 N N . GLY A 1 91 ? -3.150 15.225 -9.305 1.00 79.44 91 GLY A N 1
ATOM 743 C CA . GLY A 1 91 ? -2.000 15.179 -10.203 1.00 79.44 91 GLY A CA 1
ATOM 744 C C . GLY A 1 91 ? -2.420 15.040 -11.672 1.00 79.44 91 GLY A C 1
ATOM 745 O O . GLY A 1 91 ? -3.462 14.447 -11.951 1.00 79.44 91 GLY A O 1
ATOM 746 N N . PRO A 1 92 ? -1.620 15.536 -12.635 1.00 76.12 92 PRO A N 1
ATOM 747 C CA . PRO A 1 92 ? -1.805 15.157 -14.032 1.00 76.12 92 PRO A CA 1
ATOM 748 C C . PRO A 1 92 ? -1.713 13.630 -14.138 1.00 76.12 92 PRO A C 1
ATOM 750 O O . PRO A 1 92 ? -0.853 13.024 -13.494 1.00 76.12 92 PRO A O 1
ATOM 753 N N . ALA A 1 93 ? -2.590 13.010 -14.931 1.00 66.44 93 ALA A N 1
ATOM 754 C CA . ALA A 1 93 ? -2.605 11.567 -15.153 1.00 66.44 93 ALA A CA 1
ATOM 755 C C . ALA A 1 93 ? -1.291 11.118 -15.818 1.00 66.44 93 ALA A C 1
ATOM 757 O O . ALA A 1 93 ? -1.174 11.044 -17.039 1.00 66.44 93 ALA A O 1
ATOM 758 N N . LYS A 1 94 ? -0.262 10.861 -15.007 1.00 66.56 94 LYS A N 1
ATOM 759 C CA . LYS A 1 94 ? 1.010 10.315 -15.466 1.00 66.56 94 LYS A CA 1
ATOM 760 C C . LYS A 1 94 ? 0.818 8.814 -15.620 1.00 66.56 94 LYS A C 1
ATOM 762 O O . LYS A 1 94 ? 0.914 8.067 -14.652 1.00 66.56 94 LYS A O 1
ATOM 767 N N . VAL A 1 95 ? 0.494 8.391 -16.836 1.00 65.06 95 VAL A N 1
ATOM 768 C CA . VAL A 1 95 ? 0.468 6.974 -17.198 1.00 65.06 95 VAL A CA 1
ATOM 769 C C . VAL A 1 95 ? 1.905 6.454 -17.099 1.00 65.06 95 VAL A C 1
ATOM 771 O O . VAL A 1 95 ? 2.792 6.966 -17.779 1.00 65.06 95 VAL A O 1
ATOM 774 N N . ASP A 1 96 ? 2.157 5.462 -16.242 1.00 64.81 96 ASP A N 1
ATOM 775 C CA . ASP A 1 96 ? 3.489 4.858 -16.071 1.00 64.81 96 ASP A CA 1
ATOM 776 C C . ASP A 1 96 ? 3.850 3.864 -17.189 1.00 64.81 96 ASP A C 1
ATOM 778 O O . ASP A 1 96 ? 4.805 3.107 -17.054 1.00 64.81 96 ASP A O 1
ATOM 782 N N . CYS A 1 97 ? 3.147 3.902 -18.331 1.00 62.41 97 CYS A N 1
ATOM 783 C CA . CYS A 1 97 ? 3.273 2.952 -19.445 1.00 62.41 97 CYS A CA 1
ATOM 784 C C . CYS A 1 97 ? 4.663 2.904 -20.107 1.00 62.41 97 CYS A C 1
ATOM 786 O O . CYS A 1 97 ? 4.856 2.230 -21.111 1.00 62.41 97 CYS A O 1
ATOM 788 N N . TRP A 1 98 ? 5.634 3.598 -19.533 1.00 59.78 98 TRP A N 1
ATOM 789 C CA . TRP A 1 98 ? 7.051 3.525 -19.818 1.00 59.78 98 TRP A CA 1
ATOM 790 C C . TRP A 1 98 ? 7.723 2.575 -18.825 1.00 59.78 98 TRP A C 1
ATOM 792 O O . TRP A 1 98 ? 8.765 2.894 -18.255 1.00 59.78 98 TRP A O 1
ATOM 802 N N . ASN A 1 99 ? 7.140 1.398 -18.592 1.00 63.88 99 ASN A N 1
ATOM 803 C CA . ASN A 1 99 ? 7.940 0.322 -18.039 1.00 63.88 99 ASN A CA 1
ATOM 804 C C . ASN A 1 99 ? 8.846 -0.141 -19.186 1.00 63.88 99 ASN A C 1
ATOM 806 O O . ASN A 1 99 ? 8.387 -0.851 -20.083 1.00 63.88 99 ASN A O 1
ATOM 810 N N . GLU A 1 100 ? 10.103 0.319 -19.211 1.00 62.62 100 GLU A N 1
ATOM 811 C CA . GLU A 1 100 ? 11.156 -0.241 -20.067 1.00 62.62 100 GLU A CA 1
ATOM 812 C C . GLU A 1 100 ? 11.368 -1.701 -19.644 1.00 62.62 100 GLU A C 1
ATOM 814 O O . GLU A 1 100 ? 12.307 -2.059 -18.931 1.00 62.62 100 GLU A O 1
ATOM 819 N N . TYR A 1 101 ? 10.459 -2.580 -20.065 1.00 59.69 101 TYR A N 1
ATOM 820 C CA . TYR A 1 101 ? 10.693 -4.007 -20.059 1.00 59.69 101 TYR A CA 1
ATOM 821 C C . TYR A 1 101 ? 11.828 -4.251 -21.049 1.00 59.69 101 TYR A C 1
ATOM 823 O O . TYR A 1 101 ? 11.609 -4.457 -22.242 1.00 59.69 101 TYR A O 1
ATOM 831 N N . PHE A 1 102 ? 13.065 -4.210 -20.554 1.00 60.44 102 PHE A N 1
ATOM 832 C CA . PHE A 1 102 ? 14.206 -4.740 -21.280 1.00 60.44 102 PHE A CA 1
ATOM 833 C C . PHE A 1 102 ? 13.865 -6.185 -21.623 1.00 60.44 102 PHE A C 1
ATOM 835 O O . PHE A 1 102 ? 13.775 -7.035 -20.733 1.00 60.44 102 PHE A O 1
ATOM 842 N N . SER A 1 103 ? 13.632 -6.465 -22.905 1.00 60.47 103 SER A N 1
ATOM 843 C CA . SER A 1 103 ? 13.378 -7.818 -23.375 1.00 60.47 103 SER A CA 1
ATOM 844 C C . SER A 1 103 ? 14.635 -8.650 -23.113 1.00 60.47 103 SER A C 1
ATOM 846 O O . SER A 1 103 ? 15.628 -8.613 -23.842 1.00 60.47 103 SER A O 1
ATOM 848 N N . LYS A 1 104 ? 14.637 -9.380 -21.995 1.00 65.62 104 LYS A N 1
ATOM 849 C CA . LYS A 1 104 ? 15.730 -10.282 -21.632 1.00 65.62 104 LYS A CA 1
ATOM 850 C C . LYS A 1 104 ? 15.606 -11.539 -22.484 1.00 65.62 104 LYS A C 1
ATOM 852 O O . LYS A 1 104 ? 15.091 -12.556 -22.037 1.00 65.62 104 LYS A O 1
ATOM 857 N N . SER A 1 105 ? 16.043 -11.471 -23.741 1.00 72.62 105 SER A N 1
ATOM 858 C CA . SER A 1 105 ? 16.206 -12.683 -24.543 1.00 72.62 105 SER A CA 1
ATOM 859 C C . SER A 1 105 ? 17.444 -13.429 -24.050 1.00 72.62 105 SER A C 1
ATOM 861 O O . SER A 1 105 ? 18.531 -12.849 -24.046 1.00 72.62 105 SER A O 1
ATOM 863 N N . LEU A 1 106 ? 17.304 -14.710 -23.705 1.00 72.25 106 LEU A N 1
ATOM 864 C CA . LEU A 1 106 ? 18.417 -15.577 -23.292 1.00 72.25 106 LEU A CA 1
ATOM 865 C C . LEU A 1 106 ? 19.569 -15.583 -24.320 1.00 72.25 106 LEU A C 1
ATOM 867 O O . LEU A 1 106 ? 20.734 -15.669 -23.959 1.00 72.25 106 LEU A O 1
ATOM 871 N N . ASN A 1 107 ? 19.242 -15.393 -25.602 1.00 78.81 107 ASN A N 1
ATOM 872 C CA . ASN A 1 107 ? 20.192 -15.376 -26.716 1.00 78.81 107 ASN A CA 1
ATOM 873 C C . ASN A 1 107 ? 20.846 -14.000 -26.989 1.00 78.81 107 ASN A C 1
ATOM 875 O O . ASN A 1 107 ? 21.514 -13.820 -28.007 1.00 78.81 107 ASN A O 1
ATOM 879 N N . ARG A 1 108 ? 20.623 -12.988 -26.136 1.00 79.19 108 ARG A N 1
ATOM 880 C CA . ARG A 1 108 ? 21.186 -11.639 -26.346 1.00 79.19 108 ARG A CA 1
ATOM 881 C C . ARG A 1 108 ? 22.711 -11.658 -26.286 1.00 79.19 108 ARG A C 1
ATOM 883 O O . ARG A 1 108 ? 23.362 -11.016 -27.099 1.00 79.19 108 ARG A O 1
ATOM 890 N N . GLU A 1 109 ? 23.247 -12.401 -25.328 1.00 80.44 109 GLU A N 1
ATOM 891 C CA . GLU A 1 109 ? 24.682 -12.491 -25.079 1.00 80.44 109 GLU A CA 1
ATOM 892 C C . GLU A 1 109 ? 25.412 -13.164 -26.244 1.00 80.44 109 GLU A C 1
ATOM 894 O O . GLU A 1 109 ? 26.349 -12.603 -26.805 1.00 80.44 109 GLU A O 1
ATOM 899 N N . THR A 1 110 ? 24.914 -14.318 -26.689 1.00 84.69 110 THR A N 1
ATOM 900 C CA . THR A 1 110 ? 25.456 -15.033 -27.850 1.00 84.69 110 THR A CA 1
ATOM 901 C C . THR A 1 110 ? 25.413 -14.167 -29.109 1.00 84.69 110 THR A C 1
ATOM 903 O O . THR A 1 110 ? 26.429 -14.026 -29.785 1.00 84.69 110 THR A O 1
ATOM 906 N N . ARG A 1 111 ? 24.280 -13.493 -29.374 1.00 84.19 111 ARG A N 1
ATOM 907 C CA . ARG A 1 111 ? 24.151 -12.566 -30.510 1.00 84.19 111 ARG A CA 1
ATOM 908 C C . ARG A 1 111 ? 25.177 -11.433 -30.442 1.00 84.19 111 ARG A C 1
ATOM 910 O O . ARG A 1 111 ? 25.759 -11.087 -31.462 1.00 84.19 111 ARG A O 1
ATOM 917 N N . ASN A 1 112 ? 25.412 -10.863 -29.262 1.00 83.75 112 ASN A N 1
ATOM 918 C CA . ASN A 1 112 ? 26.401 -9.799 -29.089 1.00 83.75 112 ASN A CA 1
ATOM 919 C C . ASN A 1 112 ? 27.831 -10.293 -29.342 1.00 83.75 112 ASN A C 1
ATOM 921 O O . ASN A 1 112 ? 28.596 -9.605 -30.015 1.00 83.75 112 ASN A O 1
ATOM 925 N N . ARG A 1 113 ? 28.186 -11.491 -28.865 1.00 83.06 113 ARG A N 1
ATOM 926 C CA . ARG A 1 113 ? 29.502 -12.099 -29.124 1.00 83.06 113 ARG A CA 1
ATOM 927 C C . ARG A 1 113 ? 29.727 -12.358 -30.608 1.00 83.06 113 ARG A C 1
ATOM 929 O O . ARG A 1 113 ? 30.794 -12.039 -31.129 1.00 83.06 113 ARG A O 1
ATOM 936 N N . ASP A 1 114 ? 28.713 -12.881 -31.292 1.00 85.12 114 ASP A N 1
ATOM 937 C CA . ASP A 1 114 ? 28.769 -13.102 -32.736 1.00 85.12 114 ASP A CA 1
ATOM 938 C C . ASP A 1 114 ? 28.908 -11.780 -33.503 1.00 85.12 114 ASP A C 1
ATOM 940 O O . ASP A 1 114 ? 29.730 -11.690 -34.413 1.00 85.12 114 ASP A O 1
ATOM 944 N N . LEU A 1 115 ? 28.177 -10.732 -33.102 1.00 85.25 115 LEU A N 1
ATOM 945 C CA . LEU A 1 115 ? 28.306 -9.394 -33.691 1.00 85.25 115 LEU A CA 1
ATOM 946 C C . LEU A 1 115 ? 29.723 -8.829 -33.534 1.00 85.25 115 LEU A C 1
ATOM 948 O O . LEU A 1 115 ? 30.277 -8.294 -34.496 1.00 85.25 115 LEU A O 1
ATOM 952 N N . VAL A 1 116 ? 30.331 -8.970 -32.353 1.00 83.31 116 VAL A N 1
ATOM 953 C CA . VAL A 1 116 ? 31.715 -8.528 -32.112 1.00 83.31 116 VAL A CA 1
ATOM 954 C C . VAL A 1 116 ? 32.693 -9.317 -32.983 1.00 83.31 116 VAL A C 1
ATOM 956 O O . VAL A 1 116 ? 33.523 -8.704 -33.656 1.00 83.31 116 VAL A O 1
ATOM 959 N N . ARG A 1 117 ? 32.562 -10.650 -33.039 1.00 89.88 117 ARG A N 1
ATOM 960 C CA . ARG A 1 117 ? 33.410 -11.512 -33.879 1.00 89.88 117 ARG A CA 1
ATOM 961 C C . ARG A 1 117 ? 33.346 -11.096 -35.351 1.00 89.88 117 ARG A C 1
ATOM 963 O O . ARG A 1 117 ? 34.384 -10.812 -35.944 1.00 89.88 117 ARG A O 1
ATOM 970 N N . ILE A 1 118 ? 32.137 -10.985 -35.907 1.00 85.62 118 ILE A N 1
ATOM 971 C CA . ILE A 1 118 ? 31.915 -10.579 -37.305 1.00 85.62 118 ILE A CA 1
ATOM 972 C C . ILE A 1 118 ? 32.508 -9.189 -37.563 1.00 85.62 118 ILE A C 1
ATOM 974 O O . ILE A 1 118 ? 33.133 -8.957 -38.595 1.00 85.62 118 ILE A O 1
ATOM 978 N N . THR A 1 119 ? 32.365 -8.260 -36.616 1.00 83.75 119 THR A N 1
ATOM 979 C CA . THR A 1 119 ? 32.923 -6.907 -36.752 1.00 83.75 119 THR A CA 1
ATOM 980 C C . THR A 1 119 ? 34.450 -6.930 -36.820 1.00 83.75 119 THR A C 1
ATOM 982 O O . THR A 1 119 ? 35.033 -6.266 -37.677 1.00 83.75 119 THR A O 1
ATOM 985 N N . MET A 1 120 ? 35.108 -7.716 -35.965 1.00 80.69 120 MET A N 1
ATOM 986 C CA . MET A 1 120 ? 36.567 -7.866 -35.986 1.00 80.69 120 MET A CA 1
ATOM 987 C C . MET A 1 120 ? 37.059 -8.520 -37.284 1.00 80.69 120 MET A C 1
ATOM 989 O O . MET A 1 120 ? 38.046 -8.069 -37.869 1.00 80.69 120 MET A O 1
ATOM 993 N N . GLU A 1 121 ? 36.358 -9.547 -37.766 1.00 87.19 121 GLU A N 1
ATOM 994 C CA . GLU A 1 121 ? 36.660 -10.204 -39.043 1.00 87.19 121 GLU A CA 1
ATOM 995 C C . GLU A 1 121 ? 36.526 -9.229 -40.221 1.00 87.19 121 GLU A C 1
ATOM 997 O O . GLU A 1 121 ? 37.439 -9.126 -41.047 1.00 87.19 121 GLU A O 1
ATOM 1002 N N . ASN A 1 122 ? 35.445 -8.445 -40.251 1.00 88.69 122 ASN A N 1
ATOM 1003 C CA . ASN A 1 122 ? 35.203 -7.418 -41.264 1.00 88.69 122 ASN A CA 1
ATOM 1004 C C . ASN A 1 122 ? 36.273 -6.320 -41.241 1.00 88.69 122 ASN A C 1
ATOM 1006 O O . ASN A 1 122 ? 36.758 -5.917 -42.297 1.00 88.69 122 ASN A O 1
ATOM 1010 N N . GLN A 1 123 ? 36.711 -5.874 -40.061 1.00 79.50 123 GLN A N 1
ATOM 1011 C CA . GLN A 1 123 ? 37.836 -4.939 -39.944 1.00 79.50 123 GLN A CA 1
ATOM 1012 C C . GLN A 1 123 ? 39.139 -5.533 -40.485 1.00 79.50 123 GLN A C 1
ATOM 1014 O O . GLN A 1 123 ? 39.904 -4.841 -41.155 1.00 79.50 123 GLN A O 1
ATOM 1019 N N . GLY A 1 124 ? 39.389 -6.819 -40.230 1.00 82.56 124 GLY A N 1
ATOM 1020 C CA . GLY A 1 124 ? 40.530 -7.528 -40.802 1.00 82.56 124 GLY A CA 1
ATOM 1021 C C . GLY A 1 124 ? 40.469 -7.604 -42.330 1.00 82.56 124 GLY A C 1
ATOM 1022 O O . GLY A 1 124 ? 41.493 -7.435 -42.987 1.00 82.56 124 GLY A O 1
ATOM 1023 N N . ILE A 1 125 ? 39.283 -7.829 -42.906 1.00 87.62 125 ILE A N 1
ATOM 1024 C CA . ILE A 1 125 ? 39.070 -7.808 -44.362 1.00 87.62 125 ILE A CA 1
ATOM 1025 C C . ILE A 1 125 ? 39.345 -6.413 -44.925 1.00 87.62 125 ILE A C 1
ATOM 1027 O O . ILE A 1 125 ? 40.092 -6.299 -45.894 1.00 87.62 125 ILE A O 1
ATOM 1031 N N . LEU A 1 126 ? 38.793 -5.366 -44.306 1.00 85.44 126 LEU A N 1
ATOM 1032 C CA . LEU A 1 126 ? 38.989 -3.982 -44.744 1.00 85.44 126 LEU A CA 1
ATOM 1033 C C . LEU A 1 126 ? 40.468 -3.593 -44.746 1.00 85.44 126 LEU A C 1
ATOM 1035 O O . LEU A 1 126 ? 40.939 -3.070 -45.748 1.00 85.44 126 LEU A O 1
ATOM 1039 N N . LYS A 1 127 ? 41.221 -3.937 -43.693 1.00 82.56 127 LYS A N 1
ATOM 1040 C CA . LYS A 1 127 ? 42.676 -3.710 -43.661 1.00 82.56 127 LYS A CA 1
ATOM 1041 C C . LYS A 1 127 ? 43.394 -4.408 -44.812 1.00 82.56 127 LYS A C 1
ATOM 1043 O O . LYS A 1 127 ? 44.202 -3.794 -45.489 1.00 82.56 127 LYS A O 1
ATOM 1048 N N . ARG A 1 128 ? 43.045 -5.665 -45.108 1.00 88.06 128 ARG A N 1
ATOM 1049 C CA . ARG A 1 128 ? 43.640 -6.392 -46.244 1.00 88.06 128 ARG A CA 1
ATOM 1050 C C . ARG A 1 128 ? 43.299 -5.780 -47.602 1.00 88.06 128 ARG A C 1
ATOM 1052 O O . ARG A 1 128 ? 44.089 -5.921 -48.532 1.00 88.06 128 ARG A O 1
ATOM 1059 N N . LEU A 1 129 ? 42.116 -5.184 -47.742 1.00 82.81 129 LEU A N 1
ATOM 1060 C CA . LEU A 1 129 ? 41.719 -4.481 -48.961 1.00 82.81 129 LEU A CA 1
ATOM 1061 C C . LEU A 1 129 ? 42.460 -3.149 -49.102 1.00 82.81 129 LEU A C 1
ATOM 1063 O O . LEU A 1 129 ? 42.888 -2.833 -50.206 1.00 82.81 129 LEU A O 1
ATOM 1067 N N . ASP A 1 130 ? 42.641 -2.424 -47.998 1.00 78.38 130 ASP A N 1
ATOM 1068 C CA . ASP A 1 130 ? 43.355 -1.145 -47.950 1.00 78.38 130 ASP A CA 1
ATOM 1069 C C . ASP A 1 130 ? 44.865 -1.316 -48.199 1.00 78.38 130 ASP A C 1
ATOM 1071 O O . ASP A 1 130 ? 45.450 -0.645 -49.047 1.00 78.38 130 ASP A O 1
ATOM 1075 N N . ASP A 1 131 ? 45.484 -2.311 -47.555 1.00 80.62 131 ASP A N 1
ATOM 1076 C CA . ASP A 1 131 ? 46.909 -2.631 -47.718 1.00 80.62 131 ASP A CA 1
ATOM 1077 C C . ASP A 1 131 ? 47.246 -3.135 -49.136 1.00 80.62 131 ASP A C 1
ATOM 1079 O O . ASP A 1 131 ? 48.401 -3.090 -49.584 1.00 80.62 131 ASP A O 1
ATOM 1083 N N . ARG A 1 132 ? 46.251 -3.647 -49.873 1.00 81.12 132 ARG A N 1
ATOM 1084 C CA . ARG A 1 132 ? 46.446 -4.158 -51.231 1.00 81.12 132 ARG A CA 1
ATOM 1085 C C . ARG A 1 132 ? 46.582 -2.994 -52.212 1.00 81.12 132 ARG A C 1
ATOM 1087 O O . ARG A 1 132 ? 45.602 -2.443 -52.704 1.00 81.12 132 ARG A O 1
ATOM 1094 N N . LYS A 1 133 ? 47.825 -2.703 -52.601 1.00 73.56 133 LYS A N 1
ATOM 1095 C CA . LYS A 1 133 ? 48.110 -1.775 -53.702 1.00 73.56 133 LYS A CA 1
ATOM 1096 C C . LYS A 1 133 ? 47.495 -2.274 -55.021 1.00 73.56 133 LYS A C 1
ATOM 1098 O O . LYS A 1 133 ? 47.551 -3.476 -55.305 1.00 73.56 133 LYS A O 1
ATOM 1103 N N . PRO A 1 134 ? 46.936 -1.378 -55.851 1.00 75.44 134 PRO A N 1
ATOM 1104 C CA . PRO A 1 134 ? 46.458 -1.745 -57.178 1.00 75.44 134 PRO A CA 1
ATOM 1105 C C . PRO A 1 134 ? 47.622 -2.268 -58.035 1.00 75.44 134 PRO A C 1
ATOM 1107 O O . PRO A 1 134 ? 48.700 -1.681 -58.056 1.00 75.44 134 PRO A O 1
ATOM 1110 N N . ASN A 1 135 ? 47.400 -3.383 -58.742 1.00 72.56 135 ASN A N 1
ATOM 1111 C CA . ASN A 1 135 ? 48.401 -4.023 -59.614 1.00 72.56 135 ASN A CA 1
ATOM 1112 C C . ASN A 1 135 ? 48.651 -3.233 -60.917 1.00 72.56 135 ASN A C 1
ATOM 1114 O O . ASN A 1 135 ? 49.607 -3.481 -61.639 1.00 72.56 135 ASN A O 1
ATOM 1118 N N . TYR A 1 136 ? 47.782 -2.275 -61.236 1.00 74.06 136 TYR A N 1
ATOM 1119 C CA . TYR A 1 136 ? 47.950 -1.393 -62.381 1.00 74.06 136 TYR A CA 1
ATOM 1120 C C . TYR A 1 136 ? 48.065 0.051 -61.905 1.00 74.06 136 TYR A C 1
ATOM 1122 O O . TYR A 1 136 ? 47.375 0.472 -60.974 1.00 74.06 136 TYR A O 1
ATOM 1130 N N . ASP A 1 137 ? 48.927 0.819 -62.566 1.00 72.88 137 ASP A N 1
ATOM 1131 C CA . ASP A 1 137 ? 48.986 2.256 -62.353 1.00 72.88 137 ASP A CA 1
ATOM 1132 C C . ASP A 1 137 ? 47.728 2.884 -62.959 1.00 72.88 137 ASP A C 1
ATOM 1134 O O . ASP A 1 137 ? 47.519 2.892 -64.177 1.00 72.88 137 ASP A O 1
ATOM 1138 N N . ARG A 1 138 ? 46.866 3.393 -62.077 1.00 70.56 138 ARG A N 1
ATOM 1139 C CA . ARG A 1 138 ? 45.621 4.063 -62.448 1.00 70.56 138 ARG A CA 1
ATOM 1140 C C . ARG A 1 138 ? 45.874 5.200 -63.432 1.00 70.56 138 ARG A C 1
ATOM 1142 O O . ARG A 1 138 ? 45.100 5.355 -64.370 1.00 70.56 138 ARG A O 1
ATOM 1149 N N . ARG A 1 139 ? 46.947 5.971 -63.246 1.00 74.19 139 ARG A N 1
ATOM 1150 C CA . ARG A 1 139 ? 47.250 7.135 -64.083 1.00 74.19 139 ARG A CA 1
ATOM 1151 C C . ARG A 1 139 ? 47.677 6.705 -65.482 1.00 74.19 139 ARG A C 1
ATOM 1153 O O . ARG A 1 139 ? 47.194 7.273 -66.455 1.00 74.19 139 ARG A O 1
ATOM 1160 N N . LEU A 1 140 ? 48.524 5.681 -65.585 1.00 75.06 140 LEU A N 1
ATOM 1161 C CA . LEU A 1 140 ? 48.934 5.131 -66.881 1.00 75.06 140 LEU A CA 1
ATOM 1162 C C . LEU A 1 140 ? 47.765 4.465 -67.609 1.00 75.06 140 LEU A C 1
ATOM 1164 O O . LEU A 1 140 ? 47.620 4.666 -68.808 1.00 75.06 140 LEU A O 1
ATOM 1168 N N . SER A 1 141 ? 46.896 3.747 -66.891 1.00 72.38 141 SER A N 1
ATOM 1169 C CA . SER A 1 141 ? 45.669 3.176 -67.457 1.00 72.38 141 SER A CA 1
ATOM 1170 C C . SER A 1 141 ? 44.744 4.272 -67.987 1.00 72.38 141 SER A C 1
ATOM 1172 O O . SER A 1 141 ? 44.315 4.214 -69.132 1.00 72.38 141 SER A O 1
ATOM 1174 N N . GLU A 1 142 ? 44.492 5.330 -67.209 1.00 71.56 142 GLU A N 1
ATOM 1175 C CA . GLU A 1 142 ? 43.668 6.463 -67.648 1.00 71.56 142 GLU A CA 1
ATOM 1176 C C . GLU A 1 142 ? 44.258 7.197 -68.865 1.00 71.56 142 GLU A C 1
ATOM 1178 O O . GLU A 1 142 ? 43.503 7.631 -69.735 1.00 71.56 142 GLU A O 1
ATOM 1183 N N . MET A 1 143 ? 45.587 7.308 -68.951 1.00 75.50 143 MET A N 1
ATOM 1184 C CA . MET A 1 143 ? 46.275 7.884 -70.109 1.00 75.50 143 MET A CA 1
ATOM 1185 C C . MET A 1 143 ? 46.228 6.967 -71.337 1.00 75.50 143 MET A C 1
ATOM 1187 O O . MET A 1 143 ? 46.001 7.462 -72.434 1.00 75.50 143 MET A O 1
ATOM 1191 N N . ASP A 1 144 ? 46.382 5.651 -71.168 1.00 73.38 144 ASP A N 1
ATOM 1192 C CA . ASP A 1 144 ? 46.216 4.655 -72.237 1.00 73.38 144 ASP A CA 1
ATOM 1193 C C . ASP A 1 144 ? 44.770 4.654 -72.766 1.00 73.38 144 ASP A C 1
ATOM 1195 O O . ASP A 1 144 ? 44.542 4.678 -73.973 1.00 73.38 144 ASP A O 1
ATOM 1199 N N . TRP A 1 145 ? 43.782 4.757 -71.872 1.00 66.00 145 TRP A N 1
ATOM 1200 C CA . TRP A 1 145 ? 42.371 4.939 -72.227 1.00 66.00 145 TRP A CA 1
ATOM 1201 C C . TRP A 1 145 ? 42.112 6.227 -73.020 1.00 66.00 145 TRP A C 1
ATOM 1203 O O . TRP A 1 145 ? 41.308 6.211 -73.949 1.00 66.00 145 TRP A O 1
ATOM 1213 N N . GLN A 1 146 ? 42.776 7.337 -72.680 1.00 68.69 146 GLN A N 1
ATOM 1214 C CA . GLN A 1 146 ? 42.668 8.597 -73.428 1.00 68.69 146 GLN A CA 1
ATOM 1215 C C . GLN A 1 146 ? 43.411 8.547 -74.772 1.00 68.69 146 GLN A C 1
ATOM 1217 O O . GLN A 1 146 ? 42.925 9.094 -75.760 1.00 68.69 146 GLN A O 1
ATOM 1222 N N . ALA A 1 147 ? 44.563 7.874 -74.825 1.00 72.62 147 ALA A N 1
ATOM 1223 C CA . ALA A 1 147 ? 45.378 7.731 -76.028 1.00 72.62 147 ALA A CA 1
ATOM 1224 C C . ALA A 1 147 ? 44.744 6.797 -77.072 1.00 72.62 147 ALA A C 1
ATOM 1226 O O . ALA A 1 147 ? 44.957 6.990 -78.267 1.00 72.62 147 ALA A O 1
ATOM 1227 N N . ARG A 1 148 ? 43.929 5.820 -76.643 1.00 69.81 148 ARG A N 1
ATOM 1228 C CA . ARG A 1 148 ? 43.200 4.895 -77.532 1.00 69.81 148 ARG A CA 1
ATOM 1229 C C . ARG A 1 148 ? 42.075 5.538 -78.350 1.00 69.81 148 ARG A C 1
ATOM 1231 O O . ARG A 1 148 ? 41.544 4.858 -79.220 1.00 69.81 148 ARG A O 1
ATOM 1238 N N . GLY A 1 149 ? 41.778 6.824 -78.142 1.00 57.41 149 GLY A N 1
ATOM 1239 C CA . GLY A 1 149 ? 40.913 7.614 -79.020 1.00 57.41 149 GLY A CA 1
ATOM 1240 C C . GLY A 1 149 ? 39.425 7.257 -78.921 1.00 57.41 149 GLY A C 1
ATOM 1241 O O . GLY A 1 149 ? 39.019 6.102 -78.975 1.00 57.41 149 GLY A O 1
ATOM 1242 N N . ASP A 1 150 ? 38.603 8.288 -78.766 1.00 57.00 150 ASP A N 1
ATOM 1243 C CA . ASP A 1 150 ? 37.144 8.251 -78.660 1.00 57.00 150 ASP A CA 1
ATOM 1244 C C . ASP A 1 150 ? 36.418 7.169 -79.482 1.00 57.00 150 ASP A C 1
ATOM 1246 O O . ASP A 1 150 ? 36.385 7.188 -80.710 1.00 57.00 150 ASP A O 1
ATOM 1250 N N . SER A 1 151 ? 35.686 6.305 -78.776 1.00 51.97 151 SER A N 1
ATOM 1251 C CA . SER A 1 151 ? 34.445 5.683 -79.271 1.00 51.97 151 SER A CA 1
ATOM 1252 C C . SER A 1 151 ? 33.561 5.223 -78.106 1.00 51.97 151 SER A C 1
ATOM 1254 O O . SER A 1 151 ? 33.097 4.089 -78.033 1.00 51.97 151 SER A O 1
ATOM 1256 N N . GLY A 1 152 ? 33.323 6.113 -77.138 1.00 48.59 152 GLY A N 1
ATOM 1257 C CA . GLY A 1 152 ? 32.544 5.748 -75.958 1.00 48.59 152 GLY A CA 1
ATOM 1258 C C . GLY A 1 152 ? 32.070 6.931 -75.133 1.00 48.59 152 GLY A C 1
ATOM 1259 O O . GLY A 1 152 ? 32.429 7.061 -73.965 1.00 48.59 152 GLY A O 1
ATOM 1260 N N . MET A 1 153 ? 31.176 7.746 -75.695 1.00 49.91 153 MET A N 1
ATOM 1261 C CA . MET A 1 153 ? 30.433 8.787 -74.964 1.00 49.91 153 MET A CA 1
ATOM 1262 C C . MET A 1 153 ? 29.636 8.234 -73.754 1.00 49.91 153 MET A C 1
ATOM 1264 O O . MET A 1 153 ? 29.137 8.993 -72.929 1.00 49.91 153 MET A O 1
ATOM 1268 N N . PHE A 1 154 ? 29.581 6.907 -73.602 1.00 45.22 154 PHE A N 1
ATOM 1269 C CA . PHE A 1 154 ? 28.897 6.169 -72.545 1.00 45.22 154 PHE A CA 1
ATOM 1270 C C . PHE A 1 154 ? 29.612 6.166 -71.177 1.00 45.22 154 PHE A C 1
ATOM 1272 O O . PHE A 1 154 ? 28.959 6.002 -70.150 1.00 45.22 154 PHE A O 1
ATOM 1279 N N . LEU A 1 155 ? 30.934 6.384 -71.111 1.00 48.53 155 LEU A N 1
ATOM 1280 C CA . LEU A 1 155 ? 31.687 6.237 -69.849 1.00 48.53 155 LEU A CA 1
ATOM 1281 C C . LEU A 1 155 ? 31.929 7.547 -69.083 1.00 48.53 155 LEU A C 1
ATOM 1283 O O . LEU A 1 155 ? 32.297 7.497 -67.910 1.00 48.53 155 LEU A O 1
ATOM 1287 N N . ARG A 1 156 ? 31.676 8.728 -69.671 1.00 45.19 156 ARG A N 1
ATOM 1288 C CA . ARG A 1 156 ? 31.789 10.005 -68.928 1.00 45.19 156 ARG A CA 1
ATOM 1289 C C . ARG A 1 156 ? 30.722 10.140 -67.840 1.00 45.19 156 ARG A C 1
ATOM 1291 O O . ARG A 1 156 ? 31.045 10.570 -66.737 1.00 45.19 156 ARG A O 1
ATOM 1298 N N . VAL A 1 157 ? 29.489 9.719 -68.130 1.00 46.72 157 VAL A N 1
ATOM 1299 C CA . VAL A 1 157 ? 28.375 9.740 -67.165 1.00 46.72 157 VAL A CA 1
ATOM 1300 C C . VAL A 1 157 ? 28.609 8.714 -66.048 1.00 46.72 157 VAL A C 1
ATOM 1302 O O . VAL A 1 157 ? 28.411 9.021 -64.877 1.00 46.72 157 VAL A O 1
ATOM 1305 N N . HIS A 1 158 ? 29.159 7.542 -66.379 1.00 48.41 158 HIS A N 1
ATOM 1306 C CA . HIS A 1 158 ? 29.454 6.495 -65.395 1.00 48.41 158 HIS A CA 1
ATOM 1307 C C . HIS A 1 158 ? 30.679 6.807 -64.508 1.00 48.41 158 HIS A C 1
ATOM 1309 O O . HIS A 1 158 ? 30.768 6.320 -63.383 1.00 48.41 158 HIS A O 1
ATOM 1315 N N . ARG A 1 159 ? 31.629 7.634 -64.976 1.00 43.94 159 ARG A N 1
ATOM 1316 C CA . ARG A 1 159 ? 32.870 7.972 -64.247 1.00 43.94 159 ARG A CA 1
ATOM 1317 C C . ARG A 1 159 ? 32.676 9.042 -63.169 1.00 43.94 159 ARG A C 1
ATOM 1319 O O . ARG A 1 159 ? 33.301 8.943 -62.117 1.00 43.94 159 ARG A O 1
ATOM 1326 N N . VAL A 1 160 ? 31.805 10.030 -63.401 1.00 45.06 160 VAL A N 1
ATOM 1327 C CA . VAL A 1 160 ? 31.380 10.964 -62.338 1.00 45.06 160 VAL A CA 1
ATOM 1328 C C . VAL A 1 160 ? 30.565 10.206 -61.286 1.00 45.06 160 VAL A C 1
ATOM 1330 O O . VAL A 1 160 ? 30.808 10.401 -60.100 1.00 45.06 160 VAL A O 1
ATOM 1333 N N . CYS A 1 161 ? 29.710 9.267 -61.719 1.00 45.56 161 CYS A N 1
ATOM 1334 C CA . CYS A 1 161 ? 28.888 8.440 -60.830 1.00 45.56 161 CYS A CA 1
ATOM 1335 C C . CYS A 1 161 ? 29.731 7.528 -59.923 1.00 45.56 161 CYS A C 1
ATOM 1337 O O . CYS A 1 161 ? 29.541 7.537 -58.715 1.00 45.56 161 CYS A O 1
ATOM 1339 N N . LEU A 1 162 ? 30.738 6.825 -60.457 1.00 43.91 162 LEU A N 1
ATOM 1340 C CA . LEU A 1 162 ? 31.560 5.903 -59.658 1.00 43.91 162 LEU A CA 1
ATOM 1341 C C . LEU A 1 162 ? 32.469 6.619 -58.639 1.00 43.91 162 LEU A C 1
ATOM 1343 O O . LEU A 1 162 ? 32.741 6.071 -57.574 1.00 43.91 162 LEU A O 1
ATOM 1347 N N . CYS A 1 163 ? 32.931 7.844 -58.923 1.00 46.59 163 CYS A N 1
ATOM 1348 C CA . CYS A 1 163 ? 33.695 8.640 -57.951 1.00 46.59 163 CYS A CA 1
ATOM 1349 C C . CYS A 1 163 ? 32.795 9.264 -56.870 1.00 46.59 163 CYS A C 1
ATOM 1351 O O . CYS A 1 163 ? 33.193 9.286 -55.705 1.00 46.59 163 CYS A O 1
ATOM 1353 N N . SER A 1 164 ? 31.587 9.731 -57.221 1.00 49.88 164 SER A N 1
ATOM 1354 C CA . SER A 1 164 ? 30.604 10.157 -56.215 1.00 49.88 164 SER A CA 1
ATOM 1355 C C . SER A 1 164 ? 30.121 8.982 -55.366 1.00 49.88 164 SER A C 1
ATOM 1357 O O . SER A 1 164 ? 29.994 9.129 -54.157 1.00 49.88 164 SER A O 1
ATOM 1359 N N . GLU A 1 165 ? 29.934 7.803 -55.964 1.00 51.59 165 GLU A N 1
ATOM 1360 C CA . GLU A 1 165 ? 29.547 6.578 -55.261 1.00 51.59 165 GLU A CA 1
ATOM 1361 C C . GLU A 1 165 ? 30.659 6.086 -54.337 1.00 51.59 165 GLU A C 1
ATOM 1363 O O . GLU A 1 165 ? 30.372 5.724 -53.205 1.00 51.59 165 GLU A O 1
ATOM 1368 N N . GLN A 1 166 ? 31.935 6.127 -54.739 1.00 53.12 166 GLN A N 1
ATOM 1369 C CA . GLN A 1 166 ? 33.033 5.767 -53.834 1.00 53.12 166 GLN A CA 1
ATOM 1370 C C . GLN A 1 166 ? 33.164 6.730 -52.645 1.00 53.12 166 GLN A C 1
ATOM 1372 O O . GLN A 1 166 ? 33.412 6.264 -51.536 1.00 53.12 166 GLN A O 1
ATOM 1377 N N . SER A 1 167 ? 32.958 8.039 -52.842 1.00 56.00 167 SER A N 1
ATOM 1378 C CA . SER A 1 167 ? 32.930 9.009 -51.735 1.00 56.00 167 SER A CA 1
ATOM 1379 C C . SER A 1 167 ? 31.736 8.763 -50.813 1.00 56.00 167 SER A C 1
ATOM 1381 O O . SER A 1 167 ? 31.915 8.654 -49.607 1.00 56.00 167 SER A O 1
ATOM 1383 N N . GLN A 1 168 ? 30.541 8.570 -51.378 1.00 57.25 168 GLN A N 1
ATOM 1384 C CA . GLN A 1 168 ? 29.327 8.265 -50.617 1.00 57.25 168 GLN A CA 1
ATOM 1385 C C . GLN A 1 168 ? 29.439 6.939 -49.858 1.00 57.25 168 GLN A C 1
ATOM 1387 O O . GLN A 1 168 ? 28.988 6.845 -48.725 1.00 57.25 168 GLN A O 1
ATOM 1392 N N . ILE A 1 169 ? 30.074 5.918 -50.436 1.00 62.09 169 ILE A N 1
ATOM 1393 C CA . ILE A 1 169 ? 30.320 4.640 -49.762 1.00 62.09 169 ILE A CA 1
ATOM 1394 C C . ILE A 1 169 ? 31.301 4.827 -48.600 1.00 62.09 169 ILE A C 1
ATOM 1396 O O . ILE A 1 169 ? 31.068 4.269 -47.533 1.00 62.09 169 ILE A O 1
ATOM 1400 N N . GLN A 1 170 ? 32.366 5.619 -48.759 1.00 56.03 170 GLN A N 1
ATOM 1401 C CA . GLN A 1 170 ? 33.295 5.920 -47.661 1.00 56.03 170 GLN A CA 1
ATOM 1402 C C . GLN A 1 170 ? 32.629 6.750 -46.553 1.00 56.03 170 GLN A C 1
ATOM 1404 O O . GLN A 1 170 ? 32.839 6.464 -45.373 1.00 56.03 170 GLN A O 1
ATOM 1409 N N . ASP A 1 171 ? 31.765 7.703 -46.907 1.00 60.41 171 ASP A N 1
ATOM 1410 C CA . ASP A 1 171 ? 30.984 8.495 -45.952 1.00 60.41 171 ASP A CA 1
ATOM 1411 C C . ASP A 1 171 ? 29.980 7.613 -45.188 1.00 60.41 171 ASP A C 1
ATOM 1413 O O . ASP A 1 171 ? 29.941 7.645 -43.958 1.00 60.41 171 ASP A O 1
ATOM 1417 N N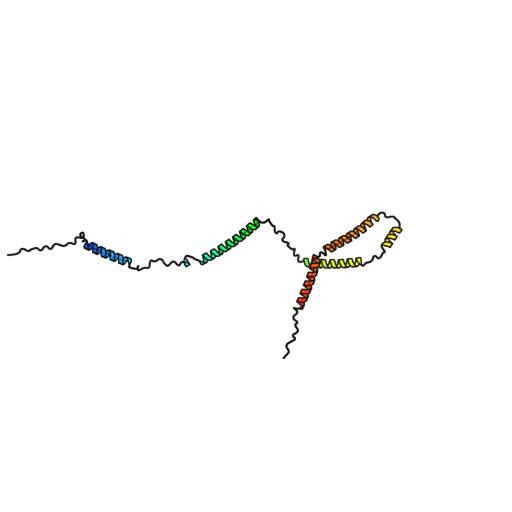 . VAL A 1 172 ? 29.260 6.725 -45.884 1.00 60.81 172 VAL A N 1
ATOM 1418 C CA . VAL A 1 172 ? 28.328 5.755 -45.280 1.00 60.81 172 VAL A CA 1
ATOM 1419 C C . VAL A 1 172 ? 29.066 4.733 -44.408 1.00 60.81 172 VAL A C 1
ATOM 1421 O O . VAL A 1 172 ? 28.595 4.394 -43.324 1.00 60.81 172 VAL A O 1
ATOM 1424 N N . ILE A 1 173 ? 30.247 4.258 -44.817 1.00 62.06 173 ILE A N 1
ATOM 1425 C CA . ILE A 1 173 ? 31.088 3.378 -43.988 1.00 62.06 173 ILE A CA 1
ATOM 1426 C C . ILE A 1 173 ? 31.536 4.111 -42.718 1.00 62.06 173 ILE A C 1
ATOM 1428 O O . ILE A 1 173 ? 31.500 3.523 -41.637 1.00 62.06 173 ILE A O 1
ATOM 1432 N N . SER A 1 174 ? 31.909 5.387 -42.824 1.00 62.25 174 SER A N 1
ATOM 1433 C CA . SER A 1 174 ? 32.326 6.221 -41.690 1.00 62.25 174 SER A CA 1
ATOM 1434 C C . SER A 1 174 ? 31.170 6.487 -40.720 1.00 62.25 174 SER A C 1
ATOM 1436 O O . SER A 1 1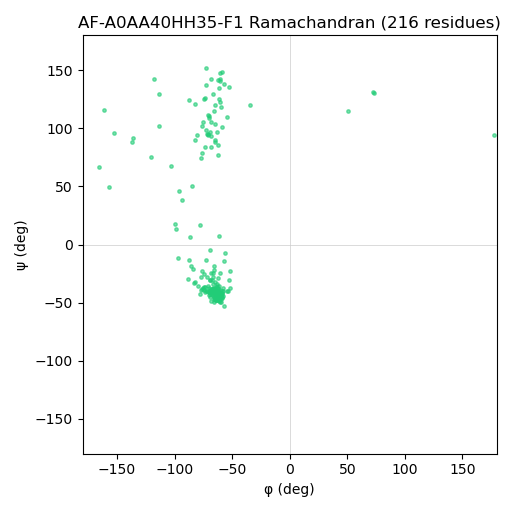74 ? 31.344 6.411 -39.503 1.00 62.25 174 SER A O 1
ATOM 1438 N N . GLU A 1 175 ? 29.970 6.728 -41.242 1.00 63.84 175 GLU A N 1
ATOM 1439 C CA . GLU A 1 175 ? 28.746 6.963 -40.471 1.00 63.84 175 GLU A CA 1
ATOM 1440 C C . GLU A 1 175 ? 28.259 5.678 -39.772 1.00 63.84 175 GLU A C 1
ATOM 1442 O O . GLU A 1 175 ? 27.931 5.683 -38.580 1.00 63.84 175 GLU A O 1
ATOM 1447 N N . ILE A 1 176 ? 28.335 4.531 -40.459 1.00 61.88 176 ILE A N 1
ATOM 1448 C CA . ILE A 1 176 ? 28.074 3.210 -39.873 1.00 61.88 176 ILE A CA 1
ATOM 1449 C C . ILE A 1 176 ? 29.103 2.896 -38.780 1.00 61.88 176 ILE A C 1
ATOM 1451 O O . ILE A 1 176 ? 28.710 2.469 -37.691 1.00 61.88 176 ILE A O 1
ATOM 1455 N N . GLN A 1 177 ? 30.395 3.157 -39.011 1.00 59.31 177 GLN A N 1
ATOM 1456 C CA . GLN A 1 177 ? 31.434 2.997 -37.990 1.00 59.31 177 GLN A CA 1
ATOM 1457 C C . GLN A 1 177 ? 31.160 3.878 -36.762 1.00 59.31 177 GLN A C 1
ATOM 1459 O O . GLN A 1 177 ? 31.255 3.382 -35.643 1.00 59.31 177 GLN A O 1
ATOM 1464 N N . GLN A 1 178 ? 30.742 5.135 -36.928 1.00 59.19 178 GLN A N 1
ATOM 1465 C CA . GLN A 1 178 ? 30.385 6.014 -35.803 1.00 59.19 178 GLN A CA 1
ATOM 1466 C C . GLN A 1 178 ? 29.126 5.549 -35.049 1.00 59.19 178 GLN A C 1
ATOM 1468 O O . GLN A 1 178 ? 29.071 5.669 -33.822 1.00 59.19 178 GLN A O 1
ATOM 1473 N N . SER A 1 179 ? 28.143 4.965 -35.745 1.00 56.09 179 SER A N 1
ATOM 1474 C CA . SER A 1 179 ? 26.936 4.407 -35.112 1.00 56.09 179 SER A CA 1
ATOM 1475 C C . SER A 1 179 ? 27.226 3.131 -34.304 1.00 56.09 179 SER A C 1
ATOM 1477 O O . SER A 1 179 ? 26.691 2.956 -33.206 1.00 56.09 179 SER A O 1
ATOM 1479 N N . ILE A 1 180 ? 28.129 2.275 -34.800 1.00 54.78 180 ILE A N 1
ATOM 1480 C CA . ILE A 1 180 ? 28.544 1.023 -34.148 1.00 54.78 180 ILE A CA 1
ATOM 1481 C C . ILE A 1 180 ? 29.522 1.310 -32.994 1.00 54.78 180 ILE A C 1
ATOM 1483 O O . ILE A 1 180 ? 29.404 0.719 -31.919 1.00 54.78 180 ILE A O 1
ATOM 1487 N N . PHE A 1 181 ? 30.434 2.275 -33.166 1.00 55.44 181 PHE A N 1
ATOM 1488 C CA . PHE A 1 181 ? 31.379 2.759 -32.150 1.00 55.44 181 PHE A CA 1
ATOM 1489 C C . PHE A 1 181 ? 30.857 3.976 -31.380 1.00 55.44 181 PHE A C 1
ATOM 1491 O O . PHE A 1 181 ? 31.625 4.871 -31.016 1.00 55.44 181 PHE A O 1
ATOM 1498 N N . SER A 1 182 ? 29.559 4.012 -31.066 1.00 53.47 182 SER A N 1
ATOM 1499 C CA . SER A 1 182 ? 29.053 5.009 -30.126 1.00 53.47 182 SER A CA 1
ATOM 1500 C C . SER A 1 182 ? 29.892 4.949 -28.831 1.00 53.47 182 SER A C 1
ATOM 1502 O O . SER A 1 182 ? 30.147 3.848 -28.326 1.00 53.47 182 SER A O 1
ATOM 1504 N N . PRO A 1 183 ? 30.314 6.086 -28.238 1.00 55.53 183 PRO A N 1
ATOM 1505 C CA . PRO A 1 183 ? 31.137 6.117 -27.020 1.00 55.53 183 PRO A CA 1
ATOM 1506 C C . PRO A 1 183 ? 30.567 5.275 -25.867 1.00 55.53 183 PRO A C 1
ATOM 1508 O O . PRO A 1 183 ? 31.295 4.840 -24.975 1.00 55.53 183 PRO A O 1
ATOM 1511 N N . LYS A 1 184 ? 29.255 5.017 -25.902 1.00 51.62 184 LYS A N 1
ATOM 1512 C CA . LYS A 1 184 ? 28.521 4.152 -24.979 1.00 51.62 184 LYS A CA 1
ATOM 1513 C C . LYS A 1 184 ? 28.906 2.665 -25.103 1.00 51.62 184 LYS A C 1
ATOM 1515 O O . LYS A 1 184 ? 29.041 2.017 -24.073 1.00 51.62 184 LYS A O 1
ATOM 1520 N N . MET A 1 185 ? 29.155 2.146 -26.310 1.00 48.03 185 MET A N 1
ATOM 1521 C CA . MET A 1 185 ? 29.601 0.759 -26.548 1.00 48.03 185 MET A CA 1
ATOM 1522 C C . MET A 1 185 ? 31.070 0.541 -26.154 1.00 48.03 185 MET A C 1
ATOM 1524 O O . MET A 1 185 ? 31.389 -0.446 -25.495 1.00 48.03 185 MET A O 1
ATOM 1528 N N . ASN A 1 186 ? 31.954 1.500 -26.450 1.00 53.09 186 ASN A N 1
ATOM 1529 C CA . ASN A 1 186 ? 33.365 1.435 -26.037 1.00 53.09 186 ASN A CA 1
ATOM 1530 C C . ASN A 1 186 ? 33.547 1.553 -24.508 1.00 53.09 186 ASN A C 1
ATOM 1532 O O . ASN A 1 186 ? 34.460 0.951 -23.938 1.00 53.09 186 ASN A O 1
ATOM 1536 N N . ARG A 1 187 ? 32.655 2.274 -23.809 1.00 54.38 187 ARG A N 1
ATOM 1537 C CA . ARG A 1 187 ? 32.613 2.269 -22.335 1.00 54.38 187 ARG A CA 1
ATOM 1538 C C . ARG A 1 187 ? 32.194 0.913 -21.766 1.00 54.38 187 ARG A C 1
ATOM 1540 O O . ARG A 1 187 ? 32.766 0.505 -20.767 1.00 54.38 187 ARG A O 1
ATOM 1547 N N . LEU A 1 188 ? 31.252 0.210 -22.399 1.00 51.81 188 LEU A N 1
ATOM 1548 C CA . LEU A 1 188 ? 30.778 -1.097 -21.926 1.00 51.81 188 LEU A CA 1
ATOM 1549 C C . LEU A 1 188 ? 31.848 -2.192 -22.081 1.00 51.81 188 LEU A C 1
ATOM 1551 O O . LEU A 1 188 ? 32.113 -2.919 -21.125 1.00 51.81 188 LEU A O 1
ATOM 1555 N N . LEU A 1 189 ? 32.553 -2.218 -23.216 1.00 51.03 189 LEU A N 1
ATOM 1556 C CA . LEU A 1 189 ? 33.665 -3.151 -23.450 1.00 51.03 189 LEU A CA 1
ATOM 1557 C C . LEU A 1 189 ? 34.852 -2.917 -22.493 1.00 51.03 189 LEU A C 1
ATOM 1559 O O . LEU A 1 189 ? 35.479 -3.866 -22.026 1.00 51.03 189 LEU A O 1
ATOM 1563 N N . THR A 1 190 ? 35.154 -1.660 -22.148 1.00 51.03 190 THR A N 1
ATOM 1564 C CA . THR A 1 190 ? 36.248 -1.335 -21.209 1.00 51.03 190 THR A CA 1
ATOM 1565 C C . THR A 1 190 ? 35.885 -1.584 -19.742 1.00 51.03 190 THR A C 1
ATOM 1567 O O . THR A 1 190 ? 36.774 -1.883 -18.938 1.00 51.03 190 THR A O 1
ATOM 1570 N N . THR A 1 191 ? 34.601 -1.504 -19.369 1.00 49.69 191 THR A N 1
ATOM 1571 C CA . THR A 1 191 ? 34.140 -1.890 -18.026 1.00 49.69 191 THR A CA 1
ATOM 1572 C C . THR A 1 191 ? 34.104 -3.403 -17.834 1.00 49.69 191 THR A C 1
ATOM 1574 O O . THR A 1 191 ? 34.504 -3.863 -16.766 1.00 49.69 191 THR A O 1
ATOM 1577 N N . GLU A 1 192 ? 33.736 -4.176 -18.861 1.00 49.81 192 GLU A N 1
ATOM 1578 C CA . GLU A 1 192 ? 33.777 -5.646 -18.809 1.00 49.81 192 GLU A CA 1
ATOM 1579 C C . GLU A 1 192 ? 35.217 -6.169 -18.706 1.00 49.81 192 GLU A C 1
ATOM 1581 O O . GLU A 1 192 ? 35.513 -6.959 -17.814 1.00 49.81 192 GLU A O 1
ATOM 1586 N N . GLN A 1 193 ? 36.167 -5.626 -19.479 1.00 49.75 193 GLN A N 1
ATOM 1587 C CA . GLN A 1 193 ? 37.588 -6.000 -19.357 1.00 49.75 193 GLN A CA 1
ATOM 1588 C C . GLN A 1 193 ? 38.204 -5.663 -17.982 1.00 49.75 193 GLN A C 1
ATOM 1590 O O . GLN A 1 193 ? 39.138 -6.335 -17.533 1.00 49.75 193 GLN A O 1
ATOM 1595 N N . ARG A 1 194 ? 37.703 -4.629 -17.287 1.00 49.75 194 ARG A N 1
ATOM 1596 C CA . ARG A 1 194 ? 38.109 -4.318 -15.901 1.00 49.75 194 ARG A CA 1
ATOM 1597 C C . ARG A 1 194 ? 37.484 -5.273 -14.887 1.00 49.75 194 ARG A C 1
ATOM 1599 O O . ARG A 1 194 ? 38.163 -5.639 -13.930 1.00 49.75 194 ARG A O 1
ATOM 1606 N N . GLN A 1 195 ? 36.234 -5.684 -15.093 1.00 48.69 195 GLN A N 1
ATOM 1607 C CA . GLN A 1 195 ? 35.558 -6.659 -14.236 1.00 48.69 195 GLN A CA 1
ATOM 1608 C C . GLN A 1 195 ? 36.161 -8.060 -14.388 1.00 48.69 195 GLN A C 1
ATOM 1610 O O . GLN A 1 195 ? 36.418 -8.707 -13.379 1.00 48.69 195 GLN A O 1
ATOM 1615 N N . GLU A 1 196 ? 36.508 -8.489 -15.602 1.00 50.94 196 GLU A N 1
ATOM 1616 C CA . GLU A 1 196 ? 37.185 -9.773 -15.831 1.00 50.94 196 GLU A CA 1
ATOM 1617 C C . GLU A 1 196 ? 38.605 -9.803 -15.244 1.00 50.94 196 GLU A C 1
ATOM 1619 O O . GLU A 1 196 ? 38.998 -10.798 -14.635 1.00 50.94 196 GLU A O 1
ATOM 1624 N N . LYS A 1 197 ? 39.365 -8.696 -15.322 1.00 55.97 197 LYS A N 1
ATOM 1625 C CA . LYS A 1 197 ? 40.659 -8.580 -14.621 1.00 55.97 197 LYS A CA 1
ATOM 1626 C C . LYS A 1 197 ? 40.517 -8.594 -13.098 1.00 55.97 197 LYS A C 1
ATOM 1628 O O . LYS A 1 197 ? 41.368 -9.179 -12.437 1.00 55.97 197 LYS A O 1
ATOM 1633 N N . ALA A 1 198 ? 39.478 -7.968 -12.543 1.00 52.03 198 ALA A N 1
ATOM 1634 C CA . ALA A 1 198 ? 39.225 -7.957 -11.100 1.00 52.03 198 ALA A CA 1
ATOM 1635 C C . ALA A 1 198 ? 38.776 -9.334 -10.583 1.00 52.03 198 ALA A C 1
ATOM 1637 O O . ALA A 1 198 ? 39.264 -9.787 -9.551 1.00 52.03 198 ALA A O 1
ATOM 1638 N N . LEU A 1 199 ? 37.915 -10.033 -11.327 1.00 52.50 199 LEU A N 1
ATOM 1639 C CA . LEU A 1 199 ? 37.477 -11.393 -11.005 1.00 52.50 199 LEU A CA 1
ATOM 1640 C C . LEU A 1 199 ? 38.616 -12.410 -11.171 1.00 52.50 199 LEU A C 1
ATOM 1642 O O . LEU A 1 199 ? 38.794 -13.259 -10.306 1.00 52.50 199 LEU A O 1
ATOM 1646 N N . GLY A 1 200 ? 39.464 -12.268 -12.195 1.00 55.50 200 GLY A N 1
ATOM 1647 C CA . GLY A 1 200 ? 40.676 -13.082 -12.347 1.00 55.50 200 GLY A CA 1
ATOM 1648 C C . GLY A 1 200 ? 41.738 -12.833 -11.264 1.00 55.50 200 GLY A C 1
ATOM 1649 O O . GLY A 1 200 ? 42.496 -13.743 -10.928 1.00 55.50 200 GLY A O 1
ATOM 1650 N N . PHE A 1 201 ? 41.788 -11.625 -10.688 1.00 45.34 201 PHE A N 1
ATOM 1651 C CA . PHE A 1 201 ? 42.627 -11.319 -9.522 1.00 45.34 201 PHE A CA 1
ATOM 1652 C C . PHE A 1 201 ? 42.055 -11.906 -8.226 1.00 45.34 201 PHE A C 1
ATOM 1654 O O . PHE A 1 201 ? 42.814 -12.427 -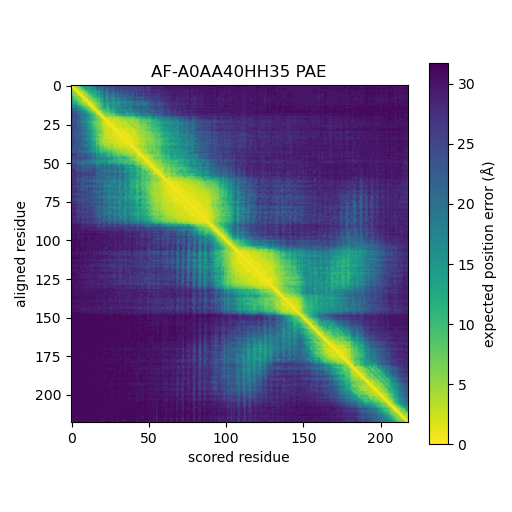7.412 1.00 45.34 201 PHE A O 1
ATOM 1661 N N . LEU A 1 202 ? 40.731 -11.869 -8.050 1.00 46.44 202 LEU A N 1
ATOM 1662 C CA . LEU A 1 202 ? 40.051 -12.435 -6.881 1.00 46.44 202 LEU A CA 1
ATOM 1663 C C . LEU A 1 202 ? 40.105 -13.970 -6.871 1.00 46.44 202 LEU A C 1
ATOM 1665 O O . LEU A 1 202 ? 40.459 -14.547 -5.849 1.00 46.44 202 LEU A O 1
ATOM 1669 N N . SER A 1 203 ? 39.921 -14.635 -8.015 1.00 51.72 203 SER A N 1
ATOM 1670 C CA . SER A 1 203 ? 40.084 -16.095 -8.117 1.00 51.72 203 SER A CA 1
ATOM 1671 C C . SER A 1 203 ? 41.525 -16.576 -7.896 1.00 51.72 203 SER A C 1
ATOM 1673 O O . SER A 1 203 ? 41.735 -17.749 -7.605 1.00 51.72 203 SER A O 1
ATOM 1675 N N . ARG A 1 204 ? 42.532 -15.695 -8.005 1.00 44.53 204 ARG A N 1
ATOM 1676 C CA . ARG A 1 204 ? 43.934 -16.018 -7.681 1.00 44.53 204 ARG A CA 1
ATOM 1677 C C . ARG A 1 204 ? 44.249 -15.870 -6.185 1.00 44.53 204 ARG A C 1
ATOM 1679 O O . ARG A 1 204 ? 45.214 -16.466 -5.721 1.00 44.53 204 ARG A O 1
ATOM 1686 N N . LEU A 1 205 ? 43.450 -15.102 -5.443 1.00 47.88 205 LEU A N 1
ATOM 1687 C CA . LEU A 1 205 ? 43.564 -14.948 -3.987 1.00 47.88 205 LEU A CA 1
ATOM 1688 C C . LEU A 1 205 ? 42.804 -16.038 -3.210 1.00 47.88 205 LEU A C 1
ATOM 1690 O O . LEU A 1 205 ? 43.101 -16.262 -2.044 1.00 47.88 205 LEU A O 1
ATOM 1694 N N . GLU A 1 206 ? 41.867 -16.736 -3.856 1.00 48.19 206 GLU A N 1
ATOM 1695 C CA . GLU A 1 206 ? 41.006 -17.768 -3.253 1.00 48.19 206 GLU A CA 1
ATOM 1696 C C . GLU A 1 206 ? 41.470 -19.217 -3.525 1.00 48.19 206 GLU A C 1
ATOM 1698 O O . GLU A 1 206 ? 40.704 -20.165 -3.362 1.00 48.19 206 GLU A O 1
ATOM 1703 N N . SER A 1 207 ? 42.732 -19.413 -3.928 1.00 41.78 207 SER A N 1
ATOM 1704 C CA . SER A 1 207 ? 43.320 -20.750 -4.097 1.00 41.78 207 SER A CA 1
ATOM 1705 C C . SER A 1 207 ? 43.919 -21.239 -2.761 1.00 41.78 207 SER A C 1
ATOM 1707 O O . SER A 1 207 ? 44.763 -20.540 -2.197 1.00 41.78 207 SER A O 1
ATOM 1709 N N . PRO A 1 208 ? 43.530 -22.416 -2.232 1.00 46.69 208 PRO A N 1
ATOM 1710 C CA . PRO A 1 208 ? 43.886 -22.877 -0.887 1.00 46.69 208 PRO A CA 1
ATOM 1711 C C . PRO A 1 208 ? 45.25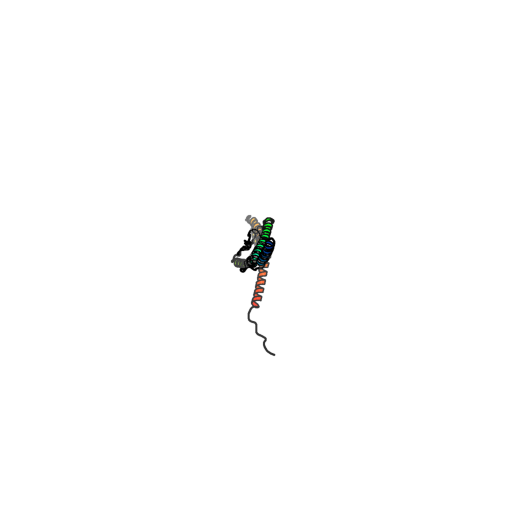6 -23.574 -0.818 1.00 46.69 208 PRO A C 1
ATOM 1713 O O . PRO A 1 208 ? 45.369 -24.648 -0.242 1.00 46.69 208 PRO A O 1
ATOM 1716 N N . ASP A 1 209 ? 46.302 -22.948 -1.358 1.00 49.00 209 ASP A N 1
ATOM 1717 C CA . ASP A 1 209 ? 47.692 -23.384 -1.163 1.00 49.00 209 ASP A CA 1
ATOM 1718 C C . ASP A 1 209 ? 48.482 -22.250 -0.500 1.00 49.00 209 ASP A C 1
ATOM 1720 O O . ASP A 1 209 ? 49.251 -21.522 -1.129 1.00 49.00 209 ASP A O 1
ATOM 1724 N N . MET A 1 210 ? 48.246 -22.065 0.801 1.00 42.06 210 MET A N 1
ATOM 1725 C CA . MET A 1 210 ? 49.090 -21.231 1.658 1.00 42.06 210 MET A CA 1
ATOM 1726 C C . MET A 1 210 ? 50.304 -22.054 2.109 1.00 42.06 210 MET A C 1
ATOM 1728 O O . MET A 1 210 ? 50.117 -23.082 2.763 1.00 42.06 210 MET A O 1
ATOM 1732 N N . PRO A 1 211 ? 51.549 -21.633 1.820 1.00 42.12 211 PRO A N 1
ATOM 1733 C CA . PRO A 1 211 ? 52.730 -22.296 2.351 1.00 42.12 211 PRO A CA 1
ATOM 1734 C C . PRO A 1 211 ? 52.774 -22.123 3.871 1.00 42.12 211 PRO A C 1
ATOM 1736 O O . PRO A 1 211 ? 52.940 -21.015 4.381 1.00 42.12 211 PRO A O 1
ATOM 1739 N N . THR A 1 212 ? 52.654 -23.224 4.606 1.00 51.03 212 THR A N 1
ATOM 1740 C CA . THR A 1 212 ? 52.949 -23.289 6.038 1.00 51.03 212 THR A CA 1
ATOM 1741 C C . THR A 1 212 ? 54.438 -23.042 6.264 1.00 51.03 212 THR A C 1
ATOM 1743 O O . THR A 1 212 ? 55.229 -23.980 6.312 1.00 51.03 212 THR A O 1
ATOM 1746 N N . TRP A 1 213 ? 54.822 -21.778 6.414 1.00 45.38 213 TRP A N 1
ATOM 1747 C CA . TRP A 1 213 ? 56.130 -21.384 6.930 1.00 45.38 213 TRP A CA 1
ATOM 1748 C C . TRP A 1 213 ? 55.954 -20.240 7.922 1.00 45.38 213 TRP A C 1
ATOM 1750 O O . TRP A 1 213 ? 55.971 -19.073 7.554 1.00 45.38 213 TRP A O 1
ATOM 1760 N N . LEU A 1 214 ? 55.731 -20.595 9.185 1.00 40.94 214 LEU A N 1
ATOM 1761 C CA . LEU A 1 214 ? 56.643 -20.287 10.289 1.00 40.94 214 LEU A CA 1
ATOM 1762 C C . LEU A 1 214 ? 56.001 -20.798 11.584 1.00 40.94 214 LEU A C 1
ATOM 1764 O O . LEU A 1 214 ? 55.214 -20.121 12.236 1.00 40.94 214 LEU A O 1
ATOM 1768 N N . ASN A 1 215 ? 56.365 -22.018 11.959 1.00 50.25 215 ASN A N 1
ATOM 1769 C CA . ASN A 1 215 ? 56.423 -22.388 13.361 1.00 50.25 215 ASN A CA 1
ATOM 1770 C C . ASN A 1 215 ? 57.719 -23.179 13.549 1.00 50.25 215 ASN A C 1
ATOM 1772 O O . ASN A 1 215 ? 57.773 -24.378 13.293 1.00 50.25 215 ASN A O 1
ATOM 1776 N N . ALA A 1 216 ? 58.786 -22.463 13.895 1.00 41.28 216 ALA A N 1
ATOM 1777 C CA . ALA A 1 216 ? 60.048 -23.030 14.345 1.00 41.28 216 ALA A CA 1
ATOM 1778 C C . ALA A 1 216 ? 60.743 -22.015 15.269 1.00 41.28 216 ALA A C 1
ATOM 1780 O O . ALA A 1 216 ? 61.375 -21.077 14.800 1.00 41.28 216 ALA A O 1
ATOM 1781 N N . GLN A 1 217 ? 60.528 -22.232 16.572 1.00 43.72 217 GLN A N 1
ATOM 1782 C CA . GLN A 1 217 ? 61.482 -22.116 17.689 1.00 43.72 217 GLN A CA 1
ATOM 1783 C C . GLN A 1 217 ? 62.304 -20.818 17.814 1.00 43.72 217 GLN A C 1
ATOM 1785 O O . GLN A 1 217 ? 63.232 -20.580 17.050 1.00 43.72 217 GLN A O 1
ATOM 1790 N N . SER A 1 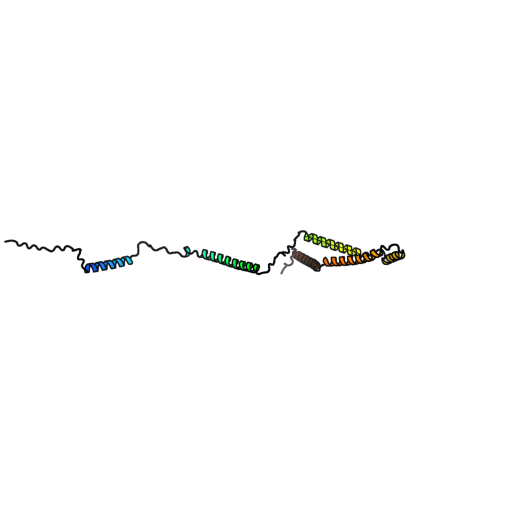218 ? 62.088 -20.042 18.879 1.00 43.75 218 SER A N 1
ATOM 1791 C CA . SER A 1 218 ? 62.621 -20.226 20.240 1.00 43.75 218 SER A CA 1
ATOM 1792 C C . SER A 1 218 ? 61.988 -19.215 21.192 1.00 43.75 218 SER A C 1
ATOM 1794 O O . SER A 1 218 ? 61.509 -18.169 20.705 1.00 43.75 218 SER A O 1
#

InterPro domains:
  IPR029488 Hemingway/CFA97 [PF13879] (35-129)
  IPR038792 CFAP97 domain-containing protein 1/2 [PTHR33768] (9-159)

Secondary structure (DSSP, 8-state):
----------------TT---HHHHHHHHHHHHHHHHHHHHSPPSS--PPPP--HHHH--HHHHHHHHHHHHHHHHHHHHHHHHHHHHHHS--------------TTHHHHHHHHHHHHHHHHHHHHHHHH---SS-HHHHHHHHHHT----TTHHHHHHHHHHHHHHHHHHHHHHHHHHT-HHHHHHHHHHHHHHHHHHHHHHHS-S----------

Mean predicted aligned error: 22.48 Å

Nearest PDB structures (foldseek):
  8snb-assembly1_4U  TM=3.666E-01  e=3.813E-06  Strongylocentrotus purpuratus

Radius of gyration: 64.4 Å; Cα contacts (8 Å, |Δi|>4): 7; chains: 1; bounding box: 146×40×196 Å